Protein AF-A0AAV2PIK3-F1 (afdb_monomer)

Mean predicted aligned error: 13.55 Å

InterPro domains:
  IPR001304 C-type lectin-like [PF00059] (224-328)
  IPR001304 C-type lectin-like [PS50041] (212-328)
  IPR001304 C-type lectin-like [SM00034] (201-328)
  IPR001506 Peptidase M12A [PF01400] (12-200)
  IPR001506 Peptidase M12A [PR00480] (38-56)
  IPR001506 Peptidase M12A [PR00480] (94-112)
  IPR001506 Peptidase M12A [PR00480] (113-130)
  IPR001506 Peptidase M12A [PR00480] (150-165)
  IPR001506 Peptidase M12A [PR00480] (187-200)
  IPR001506 Peptidase M12A [PS51864] (7-202)
  IPR006026 Peptidase, metallopeptidase [SM00235] (13-155)
  IPR016186 C-type lectin-like/link domain superfamily [G3DSA:3.10.100.10] (202-330)
  IPR016187 C-type lectin fold [SSF56436] (203-329)
  IPR024079 Metallopeptidase, catalytic domain superfamily [G3DSA:3.40.390.10] (2-201)
  IPR034035 Astacin-like metallopeptidase domain [cd04280] (19-199)

Solvent-accessible surface area (backbone atoms only — not comparable to full-atom values): 17961 Å² total; per-residue (Å²): 136,89,83,92,84,81,73,21,46,42,61,58,69,76,27,47,43,70,89,34,48,43,33,32,48,71,50,83,85,60,47,73,70,53,48,51,42,53,51,52,33,51,45,55,38,48,77,57,37,60,42,40,80,37,81,58,85,80,66,69,49,30,39,39,37,37,72,47,94,50,66,47,44,45,68,20,36,59,86,86,66,27,78,37,56,32,30,34,21,93,43,80,65,36,64,28,55,18,47,39,39,35,34,52,40,18,40,62,36,45,60,49,51,63,22,24,66,66,32,75,82,48,37,46,75,37,67,90,26,39,35,79,94,50,50,76,79,68,38,64,39,95,55,23,38,65,64,88,53,80,88,55,58,56,19,39,44,17,65,38,29,50,60,65,35,70,74,83,43,60,18,35,46,57,70,54,84,94,55,74,47,34,49,58,84,33,78,28,76,64,47,42,52,46,52,30,66,71,65,60,29,70,58,47,68,46,83,85,37,46,74,57,88,91,43,29,37,31,81,42,76,74,56,29,28,50,70,55,42,37,50,56,21,45,75,74,67,27,32,34,26,68,78,89,55,60,66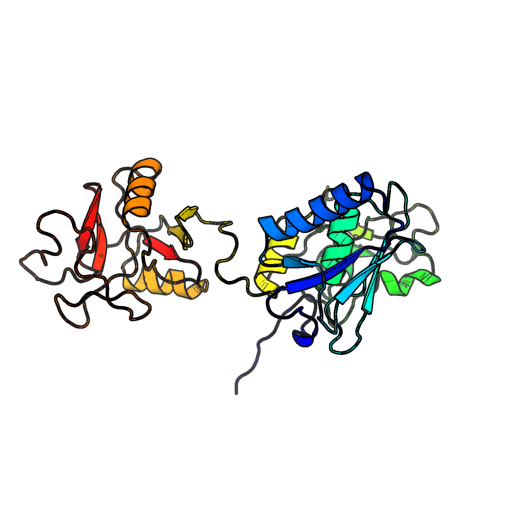,62,51,50,52,52,44,38,75,75,56,49,52,64,42,29,38,40,20,35,34,18,76,91,43,85,92,52,44,24,26,75,89,68,50,71,57,63,91,81,56,79,47,35,95,76,42,72,62,44,65,78,94,76,58,59,31,34,25,30,26,40,37,53,90,69,41,34,35,51,34,51,40,81,52,65,34,17,32,32,26,22,59,86

Secondary structure (DSSP, 8-state):
--------SSS-GGGSPGGGEEEEEE-TTS-HHHHHHHHHHHHHHHHHSS-EEEE-SS-SSEEEEE--SSEEE--S--TT--EEEEEE-SSTTTTSHHHHHHHHHHHTT---GGGSTTGGGTEEE-GGGB-GGGGGGGSPPTT----SSPP-TT-TTSPPTTTTBSSSS-SEEESSTT------SS--HHHHHHHHHHTT-TT---TTSEEETTEEEEEEEEEE-HHHHHHHHHHTTEEE---S-HHHHHHHHHHHHTT--EEEEEE-TTSTT--EETTSPBPPTT--BPTT-S---TTT----EEEEETTTEEEEE-TTS-EEEEEEE-

Structure (mmCIF, N/CA/C/O backbone):
data_AF-A0AAV2PIK3-F1
#
_entry.id   AF-A0AAV2PIK3-F1
#
loop_
_atom_site.group_PDB
_atom_site.id
_atom_site.type_symbol
_atom_site.label_atom_id
_atom_site.label_alt_id
_atom_site.label_comp_id
_atom_site.label_asym_id
_atom_site.label_entity_id
_atom_site.label_seq_id
_atom_site.pdbx_PDB_ins_code
_atom_site.Cartn_x
_atom_site.Cartn_y
_atom_site.Cartn_z
_atom_site.occupancy
_atom_site.B_iso_or_equiv
_atom_site.auth_seq_id
_atom_site.auth_comp_id
_atom_site.auth_asym_id
_atom_site.auth_atom_id
_atom_site.pdbx_PDB_model_num
ATOM 1 N N . GLN A 1 1 ? 4.025 27.408 17.067 1.00 29.23 1 GLN A N 1
ATOM 2 C CA . GLN A 1 1 ? 4.369 27.541 15.632 1.00 29.23 1 GLN A CA 1
ATOM 3 C C . GLN A 1 1 ? 5.265 26.361 15.278 1.00 29.23 1 GLN A C 1
ATOM 5 O O . GLN A 1 1 ? 6.471 26.509 15.172 1.00 29.23 1 GLN A O 1
ATOM 10 N N . ASP A 1 2 ? 4.781 25.126 15.360 1.00 30.88 2 ASP A N 1
ATOM 11 C CA . ASP A 1 2 ? 3.696 24.504 14.575 1.00 30.88 2 ASP A CA 1
ATOM 12 C C . ASP A 1 2 ? 3.993 24.483 13.079 1.00 30.88 2 ASP A C 1
ATOM 14 O O . ASP A 1 2 ? 3.562 25.368 12.335 1.00 30.88 2 ASP A O 1
ATOM 18 N N . ARG A 1 3 ? 4.755 23.460 12.675 1.00 24.97 3 ARG A N 1
ATOM 19 C CA . ARG A 1 3 ? 4.395 22.457 11.655 1.00 24.97 3 ARG A CA 1
ATOM 20 C C . ARG A 1 3 ? 5.642 21.640 11.296 1.00 24.97 3 ARG A C 1
ATOM 22 O O . ARG A 1 3 ? 6.382 21.998 10.388 1.00 24.97 3 ARG A O 1
ATOM 29 N N . ILE A 1 4 ? 5.875 20.550 12.028 1.00 32.25 4 ILE A N 1
ATOM 30 C CA . ILE A 1 4 ? 6.759 19.460 11.594 1.00 32.25 4 ILE A CA 1
ATOM 31 C C . ILE A 1 4 ? 5.845 18.257 11.373 1.00 32.25 4 ILE A C 1
ATOM 33 O O . ILE A 1 4 ? 5.528 17.558 12.326 1.00 32.25 4 ILE A O 1
ATOM 37 N N . ALA A 1 5 ? 5.348 18.081 10.152 1.00 31.52 5 ALA A N 1
ATOM 38 C CA . ALA A 1 5 ? 4.702 16.849 9.710 1.00 31.52 5 ALA A CA 1
ATOM 39 C C . ALA A 1 5 ? 4.514 16.901 8.192 1.00 31.52 5 ALA A C 1
ATOM 41 O O . ALA A 1 5 ? 3.804 17.785 7.719 1.00 31.52 5 ALA A O 1
ATOM 42 N N . THR A 1 6 ? 5.165 15.974 7.485 1.00 26.78 6 THR A N 1
ATOM 43 C CA . THR A 1 6 ? 4.629 15.132 6.394 1.00 26.78 6 THR A CA 1
ATOM 44 C C . THR A 1 6 ? 5.798 14.314 5.847 1.00 26.78 6 THR A C 1
ATOM 46 O O . THR A 1 6 ? 6.766 14.900 5.379 1.00 26.78 6 THR A O 1
ATOM 49 N N . TRP A 1 7 ? 5.722 12.987 5.973 1.00 38.34 7 TRP A N 1
ATOM 50 C CA . TRP A 1 7 ? 6.798 12.035 5.675 1.00 38.34 7 TRP A CA 1
ATOM 51 C C . TRP A 1 7 ? 6.309 11.000 4.653 1.00 38.34 7 TRP A C 1
ATOM 53 O O . TRP A 1 7 ? 5.314 10.325 4.930 1.00 38.34 7 TRP A O 1
ATOM 63 N N . ALA A 1 8 ? 6.983 10.839 3.504 1.00 33.53 8 ALA A N 1
ATOM 64 C CA . ALA A 1 8 ? 6.752 9.704 2.603 1.00 33.53 8 ALA A CA 1
ATOM 65 C C . ALA A 1 8 ? 7.940 9.293 1.681 1.00 33.53 8 ALA A C 1
ATOM 67 O O . ALA A 1 8 ? 8.889 10.046 1.490 1.00 33.53 8 ALA A O 1
ATOM 68 N N . LEU A 1 9 ? 7.844 8.111 1.029 1.00 51.03 9 LEU A N 1
ATOM 69 C CA . LEU A 1 9 ? 8.705 7.664 -0.095 1.00 51.03 9 LEU A CA 1
ATOM 70 C C . LEU A 1 9 ? 8.609 8.615 -1.310 1.00 51.03 9 LEU A C 1
ATOM 72 O O . LEU A 1 9 ? 9.454 8.560 -2.193 1.00 51.03 9 LEU A O 1
ATOM 76 N N . THR A 1 10 ? 7.617 9.514 -1.314 1.00 52.53 10 THR A N 1
ATOM 77 C CA . THR A 1 10 ? 7.727 10.911 -1.764 1.00 52.53 10 THR A CA 1
ATOM 78 C C . THR A 1 10 ? 6.859 11.783 -0.865 1.00 52.53 10 THR A C 1
ATOM 80 O O . THR A 1 10 ? 5.661 11.511 -0.740 1.00 52.53 10 THR A O 1
ATOM 83 N N . ASP A 1 11 ? 7.410 12.851 -0.286 1.00 57.69 11 ASP A N 1
ATOM 84 C CA . ASP A 1 11 ? 6.639 13.847 0.490 1.00 57.69 11 ASP A CA 1
ATOM 85 C C . ASP A 1 11 ? 5.535 14.534 -0.350 1.00 57.69 11 ASP A C 1
ATOM 87 O O . ASP A 1 11 ? 4.628 15.183 0.173 1.00 57.69 11 ASP A O 1
ATOM 91 N N . ASP A 1 12 ? 5.573 14.347 -1.671 1.00 67.25 12 ASP A N 1
ATOM 92 C CA . ASP A 1 12 ? 4.626 14.893 -2.630 1.00 67.25 12 ASP A CA 1
ATOM 93 C C . ASP A 1 12 ? 3.320 14.077 -2.696 1.00 67.25 12 ASP A C 1
ATOM 95 O O . ASP A 1 12 ? 3.128 13.179 -3.515 1.00 67.25 12 ASP A O 1
ATOM 99 N N . THR A 1 13 ? 2.377 14.403 -1.812 1.00 71.69 13 THR A N 1
ATOM 100 C CA . THR A 1 13 ? 1.000 13.868 -1.821 1.00 71.69 13 THR A CA 1
ATOM 101 C C . THR A 1 13 ? 0.222 14.180 -3.097 1.00 71.69 13 THR A C 1
ATOM 103 O O . THR A 1 13 ? -0.744 13.471 -3.375 1.00 71.69 13 THR A O 1
ATOM 106 N N . SER A 1 14 ? 0.664 15.142 -3.919 1.00 77.69 14 SER A N 1
ATOM 107 C CA . SER A 1 14 ? 0.027 15.425 -5.210 1.00 77.69 14 SER A CA 1
ATOM 108 C C . SER A 1 14 ? 0.245 14.324 -6.250 1.00 77.69 14 SER A C 1
ATOM 110 O O . SER A 1 14 ? -0.448 14.303 -7.264 1.00 77.69 14 SER A O 1
ATOM 112 N N . ARG A 1 15 ? 1.169 13.388 -5.983 1.00 85.19 15 ARG A N 1
ATOM 113 C CA . ARG A 1 15 ? 1.443 12.229 -6.842 1.00 85.19 15 ARG A CA 1
ATOM 114 C C . ARG A 1 15 ? 0.655 10.977 -6.492 1.00 85.19 15 ARG A C 1
ATOM 116 O O . ARG A 1 15 ? 0.879 9.936 -7.108 1.00 85.19 15 ARG A O 1
ATOM 123 N N . LEU A 1 16 ? -0.237 11.034 -5.510 1.00 88.56 16 LEU A N 1
ATOM 124 C CA . LEU A 1 16 ? -1.135 9.916 -5.251 1.00 88.56 16 LEU A CA 1
ATOM 125 C C . LEU A 1 16 ? -2.327 9.946 -6.195 1.00 88.56 16 LEU A C 1
ATOM 127 O O . LEU A 1 16 ? -2.883 11.005 -6.479 1.00 88.56 16 LEU A O 1
ATOM 131 N N . TRP A 1 17 ? -2.766 8.763 -6.613 1.00 91.06 17 TRP A N 1
ATOM 132 C CA . TRP A 1 17 ? -4.030 8.640 -7.324 1.00 91.06 17 TRP A CA 1
ATOM 133 C C . TRP A 1 17 ? -5.199 8.964 -6.382 1.00 91.06 17 TRP A C 1
ATOM 135 O O . TRP A 1 17 ? -5.249 8.424 -5.271 1.00 91.06 17 TRP A O 1
ATOM 145 N N . PRO A 1 18 ? -6.160 9.812 -6.795 1.00 84.12 18 PRO A N 1
ATOM 146 C CA . PRO A 1 18 ? -7.297 10.173 -5.960 1.00 84.12 18 PRO A CA 1
ATOM 147 C C . PRO A 1 18 ? -8.048 8.938 -5.451 1.00 84.12 18 PRO A C 1
ATOM 149 O O . PRO A 1 18 ? -8.461 8.083 -6.236 1.00 84.12 18 PRO A O 1
ATOM 152 N N . ASN A 1 19 ? -8.227 8.858 -4.130 1.00 77.75 19 ASN A N 1
ATOM 153 C CA . ASN A 1 19 ? -8.902 7.756 -3.432 1.00 77.75 19 ASN A CA 1
ATOM 154 C C . ASN A 1 19 ? -8.303 6.361 -3.709 1.00 77.75 19 ASN A C 1
ATOM 156 O O . ASN A 1 19 ? -9.014 5.364 -3.622 1.00 77.75 19 ASN A O 1
ATOM 160 N N . GLY A 1 20 ? -7.032 6.274 -4.123 1.00 84.69 20 GLY A N 1
ATOM 161 C CA . GLY A 1 20 ? -6.410 4.999 -4.498 1.00 84.69 20 GLY A CA 1
ATOM 162 C C . GLY A 1 20 ? -6.976 4.368 -5.776 1.00 84.69 20 GLY A C 1
ATOM 163 O O . GLY A 1 20 ? -6.667 3.216 -6.075 1.00 84.69 20 GLY A O 1
ATOM 164 N N . ILE A 1 21 ? -7.790 5.094 -6.550 1.00 86.69 21 ILE A N 1
ATOM 165 C CA . ILE A 1 21 ? -8.387 4.586 -7.788 1.00 86.69 21 ILE A CA 1
ATOM 166 C C . ILE A 1 21 ? -7.455 4.878 -8.959 1.00 86.69 21 ILE A C 1
ATOM 168 O O . ILE A 1 21 ? -7.211 6.036 -9.295 1.00 86.69 21 ILE A O 1
ATOM 172 N N . ILE A 1 22 ? -6.985 3.823 -9.621 1.00 97.19 22 ILE A N 1
ATOM 173 C CA . ILE A 1 22 ? -6.037 3.896 -10.731 1.00 97.19 22 ILE A CA 1
ATOM 174 C C . ILE A 1 22 ? -6.720 3.403 -12.015 1.00 97.19 22 ILE A C 1
ATOM 176 O O . ILE A 1 22 ? -6.819 2.194 -12.249 1.00 97.19 22 ILE A O 1
ATOM 180 N N . PRO A 1 23 ? -7.219 4.310 -12.875 1.00 96.19 23 PRO A N 1
ATOM 181 C CA . PRO A 1 23 ? -7.808 3.928 -14.148 1.00 96.19 23 PRO A CA 1
ATOM 182 C C . PRO A 1 23 ? -6.736 3.368 -15.082 1.00 96.19 23 PRO A C 1
ATOM 184 O O . PRO A 1 23 ? -5.661 3.956 -15.207 1.00 96.19 23 PRO A O 1
ATOM 187 N N . TYR A 1 24 ? -7.030 2.278 -15.787 1.00 98.56 24 TYR A N 1
ATOM 188 C CA . TYR A 1 24 ? -6.091 1.684 -16.731 1.00 98.56 24 TYR A CA 1
ATOM 189 C C . TYR A 1 24 ? -6.735 1.227 -18.042 1.00 98.56 24 TYR A C 1
ATOM 191 O O . TYR A 1 24 ? -7.941 1.011 -18.160 1.00 98.56 24 TYR A O 1
ATOM 199 N N . THR A 1 25 ? -5.884 1.061 -19.047 1.00 98.50 25 THR A N 1
ATOM 200 C CA . THR A 1 25 ? -6.176 0.383 -20.314 1.00 98.50 25 THR A CA 1
ATOM 201 C C . THR A 1 25 ? -5.020 -0.556 -20.641 1.00 98.50 25 THR A C 1
ATOM 203 O O . THR A 1 25 ? -3.887 -0.307 -20.230 1.00 98.50 25 THR A O 1
ATOM 206 N N . ILE A 1 26 ? -5.291 -1.627 -21.385 1.00 98.25 26 ILE A N 1
ATOM 207 C CA . ILE A 1 26 ? -4.276 -2.600 -21.807 1.00 98.25 26 ILE A CA 1
ATOM 208 C C . ILE A 1 26 ? -4.289 -2.666 -23.327 1.00 98.25 26 ILE A C 1
ATOM 210 O O . ILE A 1 26 ? -5.345 -2.926 -23.911 1.00 98.25 26 ILE A O 1
ATOM 214 N N . ASP A 1 27 ? -3.131 -2.465 -23.953 1.00 97.38 27 ASP A N 1
ATOM 215 C CA . ASP A 1 27 ? -2.975 -2.600 -25.399 1.00 97.38 27 ASP A CA 1
ATOM 216 C C . ASP A 1 27 ? -3.455 -3.981 -25.874 1.00 97.38 27 ASP A C 1
ATOM 218 O O . ASP A 1 27 ? -3.262 -5.000 -25.208 1.00 97.38 27 ASP A O 1
ATOM 222 N N . SER A 1 28 ? -4.107 -4.022 -27.034 1.00 97.06 28 SER A N 1
ATOM 223 C CA . SER A 1 28 ? -4.590 -5.247 -27.680 1.00 97.06 28 SER A CA 1
ATOM 224 C C . SER A 1 28 ? -3.515 -6.318 -27.899 1.00 97.06 28 SER A C 1
ATOM 226 O O . SER A 1 28 ? -3.862 -7.493 -27.997 1.00 97.06 28 SER A O 1
ATOM 228 N N . VAL A 1 29 ? -2.234 -5.934 -27.932 1.00 96.56 29 VAL A N 1
ATOM 229 C CA . VAL A 1 29 ? -1.109 -6.834 -28.199 1.00 96.56 29 VAL A CA 1
ATOM 230 C C . VAL A 1 29 ? -0.974 -7.956 -27.162 1.00 96.56 29 VAL A C 1
ATOM 232 O O . VAL A 1 29 ? -0.568 -9.059 -27.525 1.00 96.56 29 VAL A O 1
ATOM 235 N N . PHE A 1 30 ? -1.351 -7.711 -25.900 1.00 97.44 30 PHE A N 1
ATOM 236 C CA . PHE A 1 30 ? -1.261 -8.708 -24.831 1.00 97.44 30 PHE A CA 1
ATOM 237 C C . PHE A 1 30 ? -2.269 -9.842 -25.026 1.00 97.44 30 PHE A C 1
ATOM 239 O O . PHE A 1 30 ? -3.478 -9.612 -25.161 1.00 97.44 30 PHE A O 1
ATOM 246 N N . THR A 1 31 ? -1.760 -11.072 -24.994 1.00 97.69 31 THR A N 1
ATOM 247 C CA . THR A 1 31 ? -2.535 -12.311 -25.088 1.00 97.69 31 THR A CA 1
ATOM 248 C C . THR A 1 31 ? -3.417 -12.517 -23.856 1.00 97.69 31 THR A C 1
ATOM 250 O O . THR A 1 31 ? -3.183 -11.939 -22.798 1.00 97.69 31 THR A O 1
ATOM 253 N N . GLU A 1 32 ? -4.414 -13.396 -23.961 1.00 97.31 32 GLU A N 1
ATOM 254 C CA . GLU A 1 32 ? -5.293 -13.739 -22.834 1.00 97.31 32 GLU A CA 1
ATOM 255 C C . GLU A 1 32 ? -4.507 -14.239 -21.611 1.00 97.31 32 GLU A C 1
ATOM 257 O O . GLU A 1 32 ? -4.764 -13.828 -20.483 1.00 97.31 32 GLU A O 1
ATOM 262 N N . ARG A 1 33 ? -3.480 -15.068 -21.836 1.00 96.44 33 ARG A N 1
ATOM 263 C CA . ARG A 1 33 ? -2.619 -15.569 -20.760 1.00 96.44 33 ARG A CA 1
ATOM 264 C C . ARG A 1 33 ? -1.855 -14.438 -20.073 1.00 96.44 33 ARG A C 1
ATOM 266 O O . ARG A 1 33 ? -1.794 -14.407 -18.852 1.00 96.44 33 ARG A O 1
ATOM 273 N N . GLU A 1 34 ? -1.284 -13.512 -20.838 1.00 97.88 34 GLU A N 1
ATOM 274 C CA . GLU A 1 34 ? -0.568 -12.352 -20.291 1.00 97.88 34 GLU A CA 1
ATOM 275 C C . GLU A 1 34 ? -1.514 -11.430 -19.507 1.00 97.88 34 GLU A C 1
ATOM 277 O O . GLU A 1 34 ? -1.179 -10.992 -18.408 1.00 97.88 34 GLU A O 1
ATOM 282 N N . ARG A 1 35 ? -2.735 -11.208 -20.013 1.00 97.88 35 ARG A N 1
ATOM 283 C CA . ARG A 1 35 ? -3.784 -10.450 -19.310 1.00 97.88 35 ARG A CA 1
ATOM 284 C C . ARG A 1 35 ? -4.173 -11.086 -17.983 1.00 97.88 35 ARG A C 1
ATOM 286 O O . ARG A 1 35 ? -4.398 -10.353 -17.029 1.00 97.88 35 ARG A O 1
ATOM 293 N N . GLN A 1 36 ? -4.200 -12.415 -17.891 1.00 97.19 36 GLN A N 1
ATOM 294 C CA . GLN A 1 36 ? -4.438 -13.110 -16.622 1.00 97.19 36 GLN A CA 1
ATOM 295 C C . GLN A 1 36 ? -3.313 -12.871 -15.608 1.00 97.19 36 GLN A C 1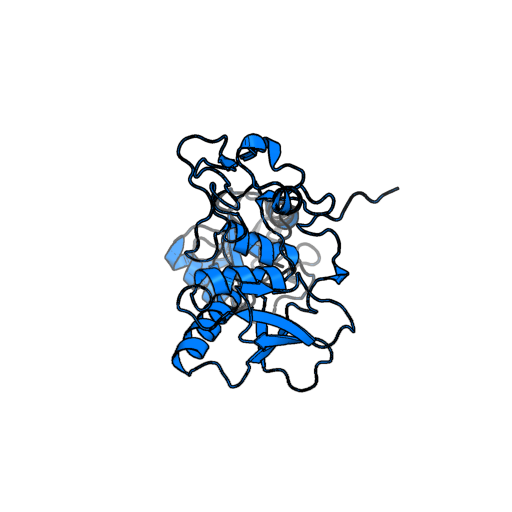
ATOM 297 O O . GLN A 1 36 ? -3.592 -12.734 -14.419 1.00 97.19 36 GLN A O 1
ATOM 302 N N . VAL A 1 37 ? -2.051 -12.771 -16.048 1.00 97.56 37 VAL A N 1
ATOM 303 C CA . VAL A 1 37 ? -0.938 -12.421 -15.145 1.00 97.56 37 VAL A CA 1
ATOM 304 C C . VAL A 1 37 ? -1.057 -10.968 -14.677 1.00 97.56 37 VAL A C 1
ATOM 306 O O . VAL A 1 37 ? -0.917 -10.712 -13.482 1.00 97.56 37 VAL A O 1
ATOM 309 N N . ILE A 1 38 ? -1.376 -10.037 -15.586 1.00 98.31 38 ILE A N 1
ATOM 310 C CA . ILE A 1 38 ? -1.632 -8.624 -15.252 1.00 98.31 38 ILE A CA 1
ATOM 311 C C . ILE A 1 38 ? -2.778 -8.519 -14.237 1.00 98.31 38 ILE A C 1
ATOM 313 O O . ILE A 1 38 ? -2.621 -7.878 -13.201 1.00 98.31 38 ILE A O 1
ATOM 317 N N . ALA A 1 39 ? -3.901 -9.190 -14.502 1.00 96.12 39 ALA A N 1
ATOM 318 C CA . ALA A 1 39 ? -5.066 -9.196 -13.623 1.00 96.12 39 ALA A CA 1
ATOM 319 C C . ALA A 1 39 ? -4.736 -9.775 -12.242 1.00 96.12 39 ALA A C 1
ATOM 321 O O . ALA A 1 39 ? -5.101 -9.183 -11.236 1.00 96.12 39 ALA A O 1
ATOM 322 N N . ARG A 1 40 ? -3.980 -10.879 -12.177 1.00 96.69 40 ARG A N 1
ATOM 323 C CA . ARG A 1 40 ? -3.538 -11.466 -10.905 1.00 96.69 40 ARG A CA 1
ATOM 324 C C . ARG A 1 40 ? -2.664 -10.504 -10.093 1.00 96.69 40 ARG A C 1
ATOM 326 O O . ARG A 1 40 ? -2.787 -10.467 -8.877 1.00 96.69 40 ARG A O 1
ATOM 333 N N . ALA A 1 41 ? -1.775 -9.752 -10.739 1.00 97.94 41 ALA A N 1
ATOM 334 C CA . ALA A 1 41 ? -0.962 -8.758 -10.042 1.00 97.94 41 ALA A CA 1
ATOM 335 C C . ALA A 1 41 ? -1.806 -7.579 -9.530 1.00 97.94 41 ALA A C 1
ATOM 337 O O . ALA A 1 41 ? -1.577 -7.113 -8.421 1.00 97.94 41 ALA A O 1
ATOM 338 N N . MET A 1 42 ? -2.803 -7.125 -10.297 1.00 97.50 42 MET A N 1
ATOM 339 C CA . MET A 1 42 ? -3.760 -6.112 -9.831 1.00 97.50 42 MET A CA 1
ATOM 340 C C . MET A 1 42 ? -4.604 -6.617 -8.653 1.00 97.50 42 MET A C 1
ATOM 342 O O . MET A 1 42 ? -4.843 -5.860 -7.718 1.00 97.50 42 MET A O 1
ATOM 346 N N . GLU A 1 43 ? -5.000 -7.891 -8.662 1.00 90.75 43 GLU A N 1
ATOM 347 C CA . GLU A 1 43 ? -5.781 -8.487 -7.574 1.00 90.75 43 GLU A CA 1
ATOM 348 C C . GLU A 1 43 ? -5.000 -8.545 -6.256 1.00 90.75 43 GLU A C 1
ATOM 350 O O . GLU A 1 43 ? -5.554 -8.240 -5.209 1.00 90.75 43 GLU A O 1
ATOM 355 N N . GLU A 1 44 ? -3.686 -8.785 -6.295 1.00 95.44 44 GLU A N 1
ATOM 356 C CA . GLU A 1 44 ? -2.840 -8.707 -5.093 1.00 95.44 44 GLU A CA 1
ATOM 357 C C . GLU A 1 44 ? -2.904 -7.313 -4.429 1.00 95.44 44 GLU A C 1
ATOM 359 O O . GLU A 1 44 ? -2.926 -7.202 -3.202 1.00 95.44 44 GLU A O 1
ATOM 364 N N . PHE A 1 45 ? -2.976 -6.231 -5.219 1.00 95.62 45 PHE A N 1
ATOM 365 C CA . PHE A 1 45 ? -3.214 -4.888 -4.672 1.00 95.62 45 PHE A CA 1
ATOM 366 C C . PHE A 1 45 ? -4.623 -4.765 -4.088 1.00 95.62 45 PHE A C 1
ATOM 368 O O . PHE A 1 45 ? -4.783 -4.143 -3.037 1.00 95.62 45 PHE A O 1
ATOM 375 N N . HIS A 1 46 ? -5.633 -5.324 -4.758 1.00 87.50 46 HIS A N 1
ATOM 376 C CA . HIS A 1 46 ? -7.021 -5.267 -4.298 1.00 87.50 46 HIS A CA 1
ATOM 377 C C . HIS A 1 46 ? -7.210 -5.964 -2.947 1.00 87.50 46 HIS A C 1
ATOM 379 O O . HIS A 1 46 ? -7.886 -5.415 -2.074 1.00 87.50 46 HIS A O 1
ATOM 385 N N . ASP A 1 47 ? -6.573 -7.122 -2.781 1.00 87.88 47 ASP A N 1
ATOM 386 C CA . ASP A 1 47 ? -6.681 -7.979 -1.600 1.00 87.88 47 ASP A CA 1
ATOM 387 C C . ASP A 1 47 ? -5.958 -7.398 -0.384 1.00 87.88 47 ASP A C 1
ATOM 389 O O . ASP A 1 47 ? -6.412 -7.542 0.751 1.00 87.88 47 ASP A O 1
ATOM 393 N N . ARG A 1 48 ? -4.811 -6.747 -0.603 1.00 89.94 48 ARG A N 1
ATOM 394 C CA . ARG A 1 48 ? -3.904 -6.360 0.490 1.00 89.94 48 ARG A CA 1
ATOM 395 C C . ARG A 1 48 ? -3.880 -4.867 0.781 1.00 89.94 48 ARG A C 1
ATOM 397 O O . ARG A 1 48 ? -3.351 -4.453 1.814 1.00 89.94 48 ARG A O 1
ATOM 404 N N . THR A 1 49 ? -4.440 -4.054 -0.109 1.00 90.25 49 THR A N 1
ATOM 405 C CA . THR A 1 49 ? -4.425 -2.591 0.001 1.00 90.25 49 THR A CA 1
ATOM 406 C C . THR A 1 49 ? -5.773 -1.978 -0.367 1.00 90.25 49 THR A C 1
ATOM 408 O O . THR A 1 49 ? -6.690 -2.681 -0.790 1.00 90.25 49 THR A O 1
ATOM 411 N N . CYS A 1 50 ? -5.912 -0.656 -0.246 1.00 82.06 50 CYS A N 1
ATOM 412 C CA . CYS A 1 50 ? -7.065 0.077 -0.785 1.00 82.06 50 CYS A CA 1
ATOM 413 C C . CYS A 1 50 ? -6.889 0.541 -2.241 1.00 82.06 50 CYS A C 1
ATOM 415 O O . CYS A 1 50 ? -7.797 1.163 -2.791 1.00 82.06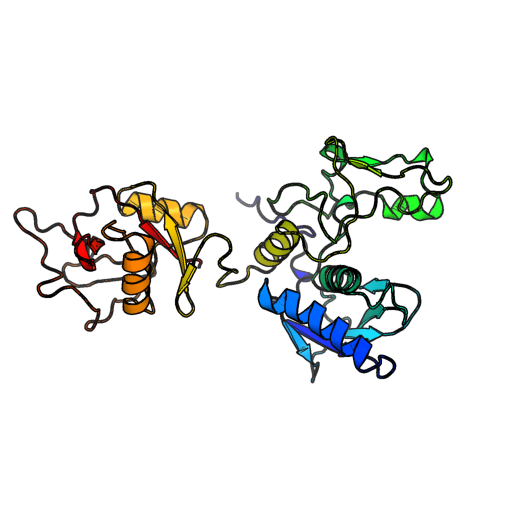 50 CYS A O 1
ATOM 417 N N . ILE A 1 51 ? -5.761 0.240 -2.896 1.00 94.56 51 ILE A N 1
ATOM 418 C CA . ILE A 1 51 ? -5.577 0.569 -4.314 1.00 94.56 51 ILE A CA 1
ATOM 419 C C . ILE A 1 51 ? -6.556 -0.240 -5.157 1.00 94.56 51 ILE A C 1
ATOM 421 O O . ILE A 1 51 ? -6.706 -1.445 -4.961 1.00 94.56 51 ILE A O 1
ATOM 425 N N . ARG A 1 52 ? -7.225 0.409 -6.111 1.00 91.62 52 ARG A N 1
ATOM 426 C CA . ARG A 1 52 ? -8.152 -0.242 -7.043 1.00 91.62 52 ARG A CA 1
ATOM 427 C C . ARG A 1 52 ? -7.793 0.112 -8.475 1.00 91.62 52 ARG A C 1
ATOM 429 O O . ARG A 1 52 ? -7.934 1.261 -8.895 1.00 91.62 52 ARG A O 1
ATOM 436 N N . PHE A 1 53 ? -7.380 -0.892 -9.239 1.00 94.75 53 PHE A N 1
ATOM 437 C CA . PHE A 1 53 ? -7.190 -0.770 -10.676 1.00 94.75 53 PHE A CA 1
ATOM 438 C C . PHE A 1 53 ? -8.533 -0.943 -11.376 1.00 94.75 53 PHE A C 1
ATOM 440 O O . PHE A 1 53 ? -9.152 -2.005 -11.322 1.00 94.75 53 PHE A O 1
ATOM 447 N N . VAL A 1 54 ? -8.993 0.103 -12.059 1.00 86.44 54 VAL A N 1
ATOM 448 C CA . VAL A 1 54 ? -10.304 0.107 -12.721 1.00 86.44 54 VAL A CA 1
ATOM 449 C C . VAL A 1 54 ? -10.158 0.293 -14.222 1.00 86.44 54 VAL A C 1
ATOM 451 O O . VAL A 1 54 ? -9.336 1.080 -14.686 1.00 86.44 54 VAL A O 1
ATOM 454 N N . GLY A 1 55 ? -10.977 -0.409 -15.004 1.00 88.94 55 GLY A N 1
ATOM 455 C CA . GLY A 1 55 ? -11.035 -0.181 -16.444 1.00 88.94 55 GLY A CA 1
ATOM 456 C C . GLY A 1 55 ? -11.410 1.273 -16.730 1.00 88.94 55 GLY A C 1
ATOM 457 O O . GLY A 1 55 ? -12.433 1.767 -16.250 1.00 88.94 55 GLY A O 1
ATOM 458 N N . ARG A 1 56 ? -10.570 1.977 -17.490 1.00 95.94 56 ARG A N 1
ATOM 459 C CA . ARG A 1 56 ? -10.804 3.383 -17.822 1.00 95.94 56 ARG A CA 1
ATOM 460 C C . ARG A 1 56 ? -12.073 3.537 -18.663 1.00 95.94 56 ARG A C 1
ATOM 462 O O . ARG A 1 56 ? -12.274 2.815 -19.637 1.00 95.94 56 ARG A O 1
ATOM 469 N N . THR A 1 57 ? -12.867 4.554 -18.343 1.00 91.31 57 THR A N 1
ATOM 470 C CA . THR A 1 57 ? -14.030 4.986 -19.128 1.00 91.31 57 THR A CA 1
ATOM 471 C C . THR A 1 57 ? -13.809 6.384 -19.702 1.00 91.31 57 THR A C 1
ATOM 473 O O . THR A 1 57 ? -13.622 6.541 -20.906 1.00 91.31 57 THR A O 1
ATOM 476 N N . SER A 1 58 ? -13.779 7.402 -18.842 1.00 89.50 58 SER A N 1
ATOM 477 C CA . SER A 1 58 ? -13.680 8.818 -19.221 1.00 89.50 58 SER A CA 1
ATOM 478 C C . SER A 1 58 ? -12.631 9.592 -18.426 1.00 89.50 58 SER A C 1
ATOM 480 O O . SER A 1 58 ? -12.525 10.806 -18.586 1.00 89.50 58 SER A O 1
ATOM 482 N N . GLN A 1 59 ? -11.878 8.925 -17.547 1.00 96.00 59 GLN A N 1
ATOM 483 C CA . GLN A 1 59 ? -10.876 9.582 -16.712 1.00 96.00 59 GLN A CA 1
ATOM 484 C C . GLN A 1 59 ? -9.790 10.217 -17.590 1.00 96.00 59 GLN A C 1
ATOM 486 O O . GLN A 1 59 ? -9.320 9.604 -18.560 1.00 96.00 59 GLN A O 1
ATOM 491 N N . THR A 1 60 ? -9.422 11.458 -17.260 1.00 94.94 60 THR A N 1
ATOM 492 C CA . THR A 1 60 ? -8.385 12.221 -17.967 1.00 94.94 60 THR A CA 1
ATOM 493 C C . THR A 1 60 ? -7.045 11.520 -17.839 1.00 94.94 60 THR A C 1
ATOM 495 O O . THR A 1 60 ? -6.473 11.128 -18.853 1.00 94.94 60 THR A O 1
ATOM 498 N N . ASP A 1 61 ? -6.604 11.310 -16.599 1.00 96.12 61 ASP A N 1
ATOM 499 C CA . ASP A 1 61 ? -5.352 10.643 -16.276 1.00 96.12 61 ASP A CA 1
ATOM 500 C C . ASP A 1 61 ? -5.591 9.154 -16.030 1.00 96.12 61 ASP A C 1
ATOM 502 O O . ASP A 1 61 ? -6.568 8.767 -15.385 1.00 96.12 61 ASP A O 1
ATOM 506 N N . TYR A 1 62 ? -4.726 8.314 -16.590 1.00 98.25 62 TYR A N 1
ATOM 507 C CA . TYR A 1 62 ? -4.853 6.858 -16.530 1.00 98.25 62 TYR A CA 1
ATOM 508 C C . TYR A 1 62 ? -3.541 6.183 -16.928 1.00 98.25 62 TYR A C 1
ATOM 510 O O . TYR A 1 62 ? -2.723 6.778 -17.632 1.00 98.25 62 TYR A O 1
ATOM 518 N N . ILE A 1 63 ? -3.378 4.919 -16.554 1.00 98.50 63 ILE A N 1
ATOM 519 C CA . ILE A 1 63 ? -2.286 4.062 -17.016 1.00 98.50 63 ILE A CA 1
ATOM 520 C C . ILE A 1 63 ? -2.654 3.406 -18.351 1.00 98.50 63 ILE A C 1
ATOM 522 O O . ILE A 1 63 ? -3.726 2.826 -18.516 1.00 98.50 63 ILE A O 1
ATOM 526 N N . HIS A 1 64 ? -1.740 3.434 -19.311 1.00 98.31 64 HIS A N 1
ATOM 527 C CA . HIS A 1 64 ? -1.806 2.626 -20.519 1.00 98.31 64 HIS A CA 1
ATOM 528 C C . HIS A 1 64 ? -0.680 1.594 -20.500 1.00 98.31 64 HIS A C 1
ATOM 530 O O . HIS A 1 64 ? 0.502 1.945 -20.560 1.00 98.31 64 HIS A O 1
ATOM 536 N N . ILE A 1 65 ? -1.073 0.327 -20.373 1.00 98.50 65 ILE A N 1
ATOM 537 C CA . ILE A 1 65 ? -0.167 -0.817 -20.343 1.00 98.50 65 ILE A CA 1
ATOM 538 C C . ILE A 1 65 ? 0.150 -1.215 -21.785 1.00 98.50 65 ILE A C 1
ATOM 540 O O . ILE A 1 65 ? -0.752 -1.609 -22.528 1.00 98.50 65 ILE A O 1
ATOM 544 N N . ILE A 1 66 ? 1.423 -1.113 -22.172 1.00 97.56 66 ILE A N 1
ATOM 545 C CA . ILE A 1 66 ? 1.905 -1.334 -23.545 1.00 97.56 66 ILE A CA 1
ATOM 546 C C . ILE A 1 66 ? 3.059 -2.330 -23.594 1.00 97.56 66 ILE A C 1
ATOM 548 O O . ILE A 1 66 ? 3.784 -2.497 -22.617 1.00 97.56 66 ILE A O 1
ATOM 552 N N . SER A 1 67 ? 3.299 -2.910 -24.769 1.00 96.75 67 SER A N 1
ATOM 553 C CA . SER A 1 67 ? 4.537 -3.637 -25.058 1.00 96.75 67 SER A CA 1
ATOM 554 C C . SER A 1 67 ? 5.557 -2.703 -25.706 1.00 96.75 67 SER A C 1
ATOM 556 O O . SER A 1 67 ? 5.369 -2.240 -26.831 1.00 96.75 67 SER A O 1
ATOM 558 N N . SER A 1 68 ? 6.634 -2.382 -24.986 1.00 92.06 68 SER A N 1
ATOM 559 C CA . SER A 1 68 ? 7.751 -1.573 -25.491 1.00 92.06 68 SER A CA 1
ATOM 560 C C . SER A 1 68 ? 9.088 -2.110 -24.963 1.00 92.06 68 SER A C 1
ATOM 562 O O . SER A 1 68 ? 9.202 -3.281 -24.602 1.00 92.06 68 SER A O 1
ATOM 564 N N . THR A 1 69 ? 10.142 -1.295 -24.971 1.00 86.25 69 THR A N 1
ATOM 565 C CA . THR A 1 69 ? 11.472 -1.710 -24.518 1.00 86.25 69 THR A CA 1
ATOM 566 C C . THR A 1 69 ? 11.525 -1.814 -22.995 1.00 86.25 69 THR A C 1
ATOM 568 O O . THR A 1 69 ? 11.462 -0.801 -22.299 1.00 86.25 69 THR A O 1
ATOM 571 N N . GLY A 1 70 ? 11.733 -3.037 -22.504 1.00 89.25 70 GLY A N 1
ATOM 572 C CA . GLY A 1 70 ? 11.902 -3.333 -21.082 1.00 89.25 70 GLY A CA 1
ATOM 573 C C . GLY A 1 70 ? 10.623 -3.171 -20.258 1.00 89.25 70 GLY A C 1
ATOM 574 O O . GLY A 1 70 ? 9.534 -2.937 -20.795 1.00 89.25 70 GLY A O 1
ATOM 575 N N . CYS A 1 71 ? 10.787 -3.308 -18.944 1.00 92.94 71 CYS A N 1
ATOM 576 C CA . CYS A 1 71 ? 9.739 -3.117 -17.949 1.00 92.94 71 CYS A CA 1
ATOM 577 C C . CYS A 1 71 ? 9.992 -1.780 -17.239 1.00 92.94 71 CYS A C 1
ATOM 579 O O . CYS A 1 71 ? 11.133 -1.509 -16.855 1.00 92.94 71 CYS A O 1
ATOM 581 N N . ARG A 1 72 ? 8.986 -0.901 -17.204 1.00 93.38 72 ARG A N 1
ATOM 582 C CA . ARG A 1 72 ? 9.068 0.413 -16.543 1.00 93.38 72 ARG A CA 1
ATOM 583 C C . ARG A 1 72 ? 7.689 1.040 -16.374 1.00 93.38 72 ARG A C 1
ATOM 585 O O . ARG A 1 72 ? 6.832 0.881 -17.247 1.00 93.38 72 ARG A O 1
ATOM 592 N N . SER A 1 73 ? 7.548 1.891 -15.369 1.00 94.12 73 SER A N 1
ATOM 593 C CA . SER A 1 73 ? 6.380 2.741 -15.163 1.00 94.12 73 SER A CA 1
ATOM 594 C C . SER A 1 73 ? 6.773 4.185 -14.843 1.00 94.12 73 SER A C 1
ATOM 596 O O . SER A 1 73 ? 7.873 4.471 -14.368 1.00 94.12 73 SER A O 1
ATOM 598 N N . ASN A 1 74 ? 5.848 5.116 -15.082 1.00 92.38 74 ASN A N 1
ATOM 599 C CA . ASN A 1 74 ? 5.849 6.391 -14.369 1.00 92.38 74 ASN A CA 1
ATOM 600 C C . ASN A 1 74 ? 5.674 6.149 -12.856 1.00 92.38 74 ASN A C 1
ATOM 602 O O . ASN A 1 74 ? 5.015 5.184 -12.464 1.00 92.38 74 ASN A O 1
ATOM 606 N N . VAL A 1 75 ? 6.224 7.045 -12.026 1.00 92.38 75 VAL A N 1
ATOM 607 C CA . VAL A 1 75 ? 6.040 6.994 -10.569 1.00 92.38 75 VAL A CA 1
ATOM 608 C C . VAL A 1 75 ? 4.889 7.903 -10.140 1.00 92.38 75 VAL A C 1
ATOM 610 O O . VAL A 1 75 ? 5.025 9.131 -10.177 1.00 92.38 75 VAL A O 1
ATOM 613 N N . GLY A 1 76 ? 3.779 7.293 -9.720 1.00 92.81 76 GLY A N 1
ATOM 614 C CA . GLY A 1 76 ? 2.579 7.973 -9.225 1.00 92.81 76 GLY A CA 1
ATOM 615 C C . GLY A 1 76 ? 1.705 8.630 -10.301 1.00 92.81 76 GLY A C 1
ATOM 616 O O . GLY A 1 76 ? 1.868 8.413 -11.505 1.00 92.81 76 GLY A O 1
ATOM 617 N N . HIS A 1 77 ? 0.762 9.448 -9.834 1.00 93.44 77 HIS A N 1
ATOM 618 C CA . HIS A 1 77 ? -0.187 10.232 -10.623 1.00 93.44 77 HIS A CA 1
ATOM 619 C C . HIS A 1 77 ? 0.401 11.597 -11.010 1.00 93.44 77 HIS A C 1
ATOM 621 O O . HIS A 1 77 ? 0.751 12.417 -10.168 1.00 93.44 77 HIS A O 1
ATOM 627 N N . LEU A 1 78 ? 0.501 11.859 -12.309 1.00 92.12 78 LEU A N 1
ATOM 628 C CA . LEU A 1 78 ? 0.877 13.143 -12.895 1.00 92.12 78 LEU A CA 1
ATOM 629 C C . LEU A 1 78 ? -0.404 13.866 -13.330 1.00 92.12 78 LEU A C 1
ATOM 631 O O . LEU A 1 78 ? -0.955 13.605 -14.402 1.00 92.12 78 LEU A O 1
ATOM 635 N N . VAL A 1 79 ? -0.885 14.767 -12.474 1.00 90.69 79 VAL A N 1
ATOM 636 C CA . VAL A 1 79 ? -2.158 15.480 -12.655 1.00 90.69 79 VAL A CA 1
ATOM 637 C C . VAL A 1 79 ? -2.208 16.218 -13.998 1.00 90.69 79 VAL A C 1
ATOM 639 O O . VAL A 1 79 ? -1.368 17.070 -14.291 1.00 90.69 79 VAL A O 1
ATOM 642 N N . GLY A 1 80 ? -3.223 15.915 -14.807 1.00 93.06 80 GLY A N 1
ATOM 643 C CA . GLY A 1 80 ? -3.476 16.543 -16.105 1.00 93.06 80 GLY A CA 1
ATOM 644 C C . GLY A 1 80 ? -2.557 16.079 -17.240 1.00 93.06 80 GLY A C 1
ATOM 645 O O . GLY A 1 80 ? -2.630 16.637 -18.336 1.00 93.06 80 GLY A O 1
ATOM 646 N N . HIS A 1 81 ? -1.700 15.080 -17.012 1.00 93.69 81 HIS A N 1
ATOM 647 C CA . HIS A 1 81 ? -0.794 14.535 -18.028 1.00 93.69 81 HIS A CA 1
ATOM 648 C C . HIS A 1 81 ? -1.523 13.692 -19.088 1.00 93.69 81 HIS A C 1
ATOM 650 O O . HIS A 1 81 ? -1.042 13.515 -20.209 1.00 93.69 81 HIS A O 1
ATOM 656 N N . GLY A 1 82 ? -2.689 13.149 -18.748 1.00 96.62 82 GLY A N 1
ATOM 657 C CA . GLY A 1 82 ? -3.402 12.178 -19.554 1.00 96.62 82 GLY A CA 1
ATOM 658 C C . GLY A 1 82 ? -2.808 10.777 -19.402 1.00 96.62 82 GLY A C 1
ATOM 659 O O . GLY A 1 82 ? -2.796 10.177 -18.325 1.00 96.62 82 GLY A O 1
ATOM 660 N N . GLN A 1 83 ? -2.308 10.224 -20.501 1.00 97.56 83 GLN A N 1
ATOM 661 C CA . GLN A 1 83 ? -1.789 8.860 -20.519 1.00 97.56 83 GLN A CA 1
ATOM 662 C C . GLN A 1 83 ? -0.464 8.738 -19.746 1.00 97.56 83 GLN A C 1
ATOM 664 O O . GLN A 1 83 ? 0.520 9.394 -20.082 1.00 97.56 83 GLN A O 1
ATOM 669 N N . HIS A 1 84 ? -0.422 7.841 -18.765 1.00 96.75 84 HIS A N 1
ATOM 670 C CA . HIS A 1 84 ? 0.784 7.375 -18.078 1.00 96.75 84 HIS A CA 1
ATOM 671 C C . HIS A 1 84 ? 1.207 6.051 -18.699 1.00 96.75 84 HIS A C 1
ATOM 673 O O . HIS A 1 84 ? 0.369 5.183 -18.926 1.00 96.75 84 HIS A O 1
ATOM 679 N N . THR A 1 85 ? 2.486 5.882 -19.011 1.00 96.00 85 THR A N 1
ATOM 680 C CA . THR A 1 85 ? 2.947 4.669 -19.693 1.00 96.00 85 THR A CA 1
ATOM 681 C C . THR A 1 85 ? 3.468 3.662 -18.680 1.00 96.00 85 THR A C 1
ATOM 683 O O . THR A 1 85 ? 4.406 3.962 -17.944 1.00 96.00 85 THR A O 1
ATOM 686 N N . LEU A 1 86 ? 2.910 2.451 -18.713 1.00 97.38 86 LEU A N 1
ATOM 687 C CA . LEU A 1 86 ? 3.484 1.273 -18.070 1.00 97.38 86 LEU A CA 1
ATOM 688 C C . LEU A 1 86 ? 3.890 0.303 -19.185 1.00 97.38 86 LEU A C 1
ATOM 690 O O . LEU A 1 86 ? 3.053 -0.258 -19.888 1.00 97.38 86 LEU A O 1
ATOM 694 N N . SER A 1 87 ? 5.194 0.174 -19.412 1.00 96.81 87 SER A N 1
ATOM 695 C CA . SER A 1 87 ? 5.750 -0.711 -20.433 1.00 96.81 87 SER A CA 1
ATOM 696 C C . SER A 1 87 ? 6.025 -2.075 -19.831 1.00 96.81 87 SER A C 1
ATOM 698 O O . SER A 1 87 ? 6.747 -2.171 -18.844 1.00 96.81 87 SER A O 1
ATOM 700 N N . LEU A 1 88 ? 5.520 -3.115 -20.482 1.00 96.12 88 LEU A N 1
ATOM 701 C CA . LEU A 1 88 ? 5.853 -4.509 -20.236 1.00 96.12 88 LEU A CA 1
ATOM 702 C C . LEU A 1 88 ? 6.207 -5.124 -21.582 1.00 96.12 88 LEU A C 1
ATOM 704 O O . LEU A 1 88 ? 5.319 -5.460 -22.366 1.00 96.12 88 LEU A O 1
ATOM 708 N N . LYS A 1 89 ? 7.502 -5.246 -21.882 1.00 95.88 89 LYS A N 1
ATOM 709 C CA . LYS A 1 89 ? 7.932 -6.007 -23.059 1.00 95.88 89 LYS A CA 1
ATOM 710 C C . LYS A 1 89 ? 7.267 -7.386 -23.030 1.00 95.88 89 LYS A C 1
ATOM 712 O O . LYS A 1 89 ? 7.273 -8.033 -21.993 1.00 95.88 89 LYS A O 1
ATOM 717 N N . GLN A 1 90 ? 6.696 -7.832 -24.145 1.00 93.75 90 GLN A N 1
ATOM 718 C CA . GLN A 1 90 ? 6.085 -9.164 -24.221 1.00 93.75 90 GLN A CA 1
ATOM 719 C C . GLN A 1 90 ? 7.142 -10.268 -24.213 1.00 93.75 90 GLN A C 1
ATOM 721 O O . GLN A 1 90 ? 7.547 -10.797 -25.249 1.00 93.75 90 GLN A O 1
ATOM 726 N N . ASP A 1 91 ? 7.621 -10.569 -23.017 1.00 91.69 91 ASP A N 1
ATOM 727 C CA . ASP A 1 91 ? 8.437 -11.716 -22.688 1.00 91.69 91 ASP A CA 1
ATOM 728 C C . ASP A 1 91 ? 8.101 -12.212 -21.276 1.00 91.69 91 ASP A C 1
ATOM 730 O O . ASP A 1 91 ? 7.489 -11.511 -20.465 1.00 91.69 91 ASP A O 1
ATOM 734 N N . ASP A 1 92 ? 8.520 -13.444 -20.989 1.00 88.06 92 ASP A N 1
ATOM 735 C CA . ASP A 1 92 ? 8.245 -14.120 -19.717 1.00 88.06 92 ASP A CA 1
ATOM 736 C C . ASP A 1 92 ? 8.879 -13.411 -18.508 1.00 88.06 92 ASP A C 1
ATOM 738 O O . ASP A 1 92 ? 8.549 -13.727 -17.366 1.00 88.06 92 ASP A O 1
ATOM 742 N N . PHE A 1 93 ? 9.799 -12.467 -18.739 1.00 92.06 93 PHE A N 1
ATOM 743 C CA . PHE A 1 93 ? 10.422 -11.690 -17.678 1.00 92.06 93 PHE A CA 1
ATOM 744 C C . PHE A 1 93 ? 9.541 -10.505 -17.273 1.00 92.06 93 PHE A C 1
ATOM 746 O O . PHE A 1 93 ? 9.134 -10.425 -16.113 1.00 92.06 93 PHE A O 1
ATOM 753 N N . CYS A 1 94 ? 9.210 -9.604 -18.206 1.00 93.44 94 CYS A N 1
ATOM 754 C CA . CYS A 1 94 ? 8.398 -8.431 -17.874 1.00 93.44 94 CYS A CA 1
ATOM 755 C C . CYS A 1 94 ? 6.950 -8.800 -17.548 1.00 93.44 94 CYS A C 1
ATOM 757 O O . CYS A 1 94 ? 6.352 -8.182 -16.671 1.00 93.44 94 CYS A O 1
ATOM 759 N N . VAL A 1 95 ? 6.385 -9.819 -18.205 1.00 96.56 95 VAL A N 1
ATOM 760 C CA . VAL A 1 95 ? 5.024 -10.298 -17.914 1.00 96.56 95 VAL A CA 1
ATOM 761 C C . VAL A 1 95 ? 5.059 -11.420 -16.870 1.00 96.56 95 VAL A C 1
ATOM 763 O O . VAL A 1 95 ? 4.463 -12.486 -17.025 1.00 96.56 95 VAL A O 1
ATOM 766 N N . SER A 1 96 ? 5.778 -11.173 -15.777 1.00 96.50 96 SER A N 1
ATOM 767 C CA . SER A 1 96 ? 5.827 -12.044 -14.604 1.00 96.50 96 SER A CA 1
ATOM 768 C C . SER A 1 96 ? 5.193 -11.353 -13.401 1.00 96.50 96 SER A C 1
ATOM 770 O O . SER A 1 96 ? 5.167 -10.128 -13.311 1.00 96.50 96 SER A O 1
ATOM 772 N N . PHE A 1 97 ? 4.671 -12.146 -12.462 1.00 96.81 97 PHE A N 1
ATOM 773 C CA . PHE A 1 97 ? 3.915 -11.635 -11.317 1.00 96.81 97 PHE A CA 1
ATOM 774 C C . PHE A 1 97 ? 4.699 -10.594 -10.500 1.00 96.81 97 PHE A C 1
ATOM 776 O O . PHE A 1 97 ? 4.208 -9.489 -10.312 1.00 96.81 97 PHE A O 1
ATOM 783 N N . GLY A 1 98 ? 5.929 -10.893 -10.070 1.00 95.62 98 GLY A N 1
ATOM 784 C CA . GLY A 1 98 ? 6.701 -9.958 -9.245 1.00 95.62 98 GLY A CA 1
ATOM 785 C C . GLY A 1 98 ? 7.148 -8.691 -9.974 1.00 95.62 98 GLY A C 1
ATOM 786 O O . GLY A 1 98 ? 7.149 -7.621 -9.372 1.00 95.62 98 GLY A O 1
ATOM 787 N N . VAL A 1 99 ? 7.470 -8.776 -11.272 1.00 96.12 99 VAL A N 1
ATOM 788 C CA . VAL A 1 99 ? 7.782 -7.579 -12.074 1.00 96.12 99 VAL A CA 1
ATOM 789 C C . VAL A 1 99 ? 6.538 -6.714 -12.247 1.00 96.12 99 VAL A C 1
ATOM 791 O O . VAL A 1 99 ? 6.611 -5.500 -12.106 1.00 96.12 99 VAL A O 1
ATOM 794 N N . LEU A 1 100 ? 5.372 -7.318 -12.469 1.00 98.12 100 LEU A N 1
ATOM 795 C CA . LEU A 1 100 ? 4.113 -6.580 -12.504 1.00 98.12 100 LEU A CA 1
ATOM 796 C C . LEU A 1 100 ? 3.806 -5.887 -11.175 1.00 98.12 100 LEU A C 1
ATOM 798 O O . LEU A 1 100 ? 3.437 -4.718 -11.195 1.00 98.12 100 LEU A O 1
ATOM 802 N N . ILE A 1 101 ? 4.006 -6.560 -10.036 1.00 98.50 101 ILE A N 1
ATOM 803 C CA . ILE A 1 101 ? 3.878 -5.925 -8.716 1.00 98.50 101 ILE A CA 1
ATOM 804 C C . ILE A 1 101 ? 4.821 -4.717 -8.603 1.00 98.50 101 ILE A C 1
ATOM 806 O O . ILE A 1 101 ? 4.373 -3.642 -8.213 1.00 98.50 101 ILE A O 1
ATOM 810 N N . HIS A 1 102 ? 6.086 -4.854 -9.019 1.00 97.62 102 HIS A N 1
ATOM 811 C CA . HIS A 1 102 ? 7.068 -3.762 -9.033 1.00 97.62 102 HIS A CA 1
ATOM 812 C C . HIS A 1 102 ? 6.604 -2.558 -9.870 1.00 97.62 102 HIS A C 1
ATOM 814 O O . HIS A 1 102 ? 6.595 -1.423 -9.394 1.00 97.62 102 HIS A O 1
ATOM 820 N N . GLU A 1 103 ? 6.195 -2.789 -11.120 1.00 98.00 103 GLU A N 1
ATOM 821 C CA . GLU A 1 103 ? 5.796 -1.705 -12.026 1.00 98.00 103 GLU A CA 1
ATOM 822 C C . GLU A 1 103 ? 4.479 -1.042 -11.609 1.00 98.00 103 GLU A C 1
ATOM 824 O O . GLU A 1 103 ? 4.336 0.178 -11.709 1.00 98.00 103 GLU A O 1
ATOM 829 N N . LEU A 1 104 ? 3.521 -1.817 -11.095 1.00 98.44 104 LEU A N 1
ATOM 830 C CA . LEU A 1 104 ? 2.280 -1.278 -10.536 1.00 98.44 104 LEU A CA 1
ATOM 831 C C . LEU A 1 104 ? 2.546 -0.489 -9.244 1.00 98.44 104 LEU A C 1
ATOM 833 O O . LEU A 1 104 ? 1.893 0.527 -9.005 1.00 98.44 104 LEU A O 1
ATOM 837 N N . MET A 1 105 ? 3.541 -0.892 -8.448 1.00 96.75 105 MET A N 1
ATOM 838 C CA . MET A 1 105 ? 3.937 -0.178 -7.235 1.00 96.75 105 MET A CA 1
ATOM 839 C C . MET A 1 105 ? 4.612 1.160 -7.570 1.00 96.75 105 MET A C 1
ATOM 841 O O . MET A 1 105 ? 4.237 2.175 -6.973 1.00 96.75 105 MET A O 1
ATOM 845 N N . HIS A 1 106 ? 5.463 1.222 -8.607 1.00 96.06 106 HIS A N 1
ATOM 846 C CA . HIS A 1 106 ? 5.878 2.506 -9.200 1.00 96.06 106 HIS A CA 1
ATOM 847 C C . HIS A 1 106 ? 4.668 3.339 -9.604 1.00 96.06 106 HIS A C 1
ATOM 849 O O . HIS A 1 106 ? 4.537 4.485 -9.178 1.00 96.06 106 HIS A O 1
ATOM 855 N N . ALA A 1 107 ? 3.738 2.763 -10.367 1.00 96.69 107 ALA A N 1
ATOM 856 C CA . ALA A 1 107 ? 2.563 3.486 -10.840 1.00 96.69 107 ALA A CA 1
ATOM 857 C C . ALA A 1 107 ? 1.689 4.037 -9.697 1.00 96.69 107 ALA A C 1
ATOM 859 O O . ALA A 1 107 ? 1.086 5.099 -9.848 1.00 96.69 107 ALA A O 1
ATOM 860 N N . SER A 1 108 ? 1.675 3.365 -8.540 1.00 95.06 108 SER A N 1
ATOM 861 C CA . SER A 1 108 ? 1.029 3.826 -7.305 1.00 95.06 108 SER A CA 1
ATOM 862 C C . SER A 1 108 ? 1.830 4.879 -6.517 1.00 95.06 108 SER A C 1
ATOM 864 O O . SER A 1 108 ? 1.298 5.451 -5.573 1.00 95.06 108 SER A O 1
ATOM 866 N N . GLY A 1 109 ? 3.065 5.208 -6.905 1.00 92.00 109 GLY A N 1
ATOM 867 C CA . GLY A 1 109 ? 3.829 6.334 -6.345 1.00 92.00 109 GLY A CA 1
ATOM 868 C C . GLY A 1 109 ? 5.033 5.966 -5.480 1.00 92.00 109 GLY A C 1
ATOM 869 O O . GLY A 1 109 ? 5.530 6.826 -4.751 1.00 92.00 109 GLY A O 1
ATOM 870 N N . PHE A 1 110 ? 5.514 4.726 -5.549 1.00 91.94 110 PHE A N 1
ATOM 871 C CA . PHE A 1 110 ? 6.669 4.271 -4.773 1.00 91.94 110 PHE A CA 1
ATOM 872 C C . PHE A 1 110 ? 7.942 4.274 -5.611 1.00 91.94 110 PHE A C 1
ATOM 874 O O . PHE A 1 110 ? 7.944 3.807 -6.743 1.00 91.94 110 PHE A O 1
ATOM 881 N N . TRP A 1 111 ? 9.029 4.783 -5.036 1.00 91.94 111 TRP A N 1
ATOM 882 C CA . TRP A 1 111 ? 10.365 4.691 -5.621 1.00 91.94 111 TRP A CA 1
ATOM 883 C C . TRP A 1 111 ? 11.081 3.439 -5.140 1.00 91.94 111 TRP A C 1
ATOM 885 O O . TRP A 1 111 ? 10.592 2.700 -4.288 1.00 91.94 111 TRP A O 1
ATOM 895 N N . HIS A 1 112 ? 12.267 3.210 -5.691 1.00 94.50 112 HIS A N 1
ATOM 896 C CA . HIS A 1 112 ? 13.095 2.103 -5.260 1.00 94.50 112 HIS A CA 1
ATOM 897 C C . HIS A 1 112 ? 13.622 2.277 -3.832 1.00 94.50 112 HIS A C 1
ATOM 899 O O . HIS A 1 112 ? 14.083 3.348 -3.443 1.00 94.50 112 HIS A O 1
ATOM 905 N N . GLU A 1 113 ? 13.652 1.190 -3.066 1.00 94.81 113 GLU A N 1
ATOM 906 C CA . GLU A 1 113 ? 14.047 1.223 -1.651 1.00 94.81 113 GLU A CA 1
ATOM 907 C C . GLU A 1 113 ? 15.509 1.685 -1.470 1.00 94.81 113 GLU A C 1
ATOM 909 O O . GLU A 1 113 ? 15.826 2.465 -0.568 1.00 94.81 113 GLU A O 1
ATOM 914 N N . GLN A 1 114 ? 16.415 1.304 -2.386 1.00 94.88 114 GLN A N 1
ATOM 915 C CA . GLN A 1 114 ? 17.832 1.689 -2.305 1.00 94.88 114 GLN A CA 1
ATOM 916 C C . GLN A 1 114 ? 18.118 3.174 -2.564 1.00 94.88 114 GLN A C 1
ATOM 918 O O . GLN A 1 114 ? 19.271 3.599 -2.401 1.00 94.88 114 GLN A O 1
ATOM 923 N N . THR A 1 115 ? 17.128 3.946 -3.025 1.00 93.06 115 THR A N 1
ATOM 924 C CA . THR A 1 115 ? 17.283 5.387 -3.272 1.00 93.06 115 THR A CA 1
ATOM 925 C C . THR A 1 115 ? 16.911 6.220 -2.052 1.00 93.06 115 THR A C 1
ATOM 927 O O . THR A 1 115 ? 17.112 7.434 -2.083 1.00 93.06 115 THR A O 1
ATOM 930 N N . ARG A 1 116 ? 16.423 5.598 -0.966 1.00 90.88 116 ARG A N 1
ATOM 931 C CA . ARG A 1 116 ? 16.128 6.290 0.293 1.00 90.88 116 ARG A CA 1
ATOM 932 C C . ARG A 1 116 ? 17.329 7.080 0.808 1.00 90.88 116 ARG A C 1
ATOM 934 O O . ARG A 1 116 ? 18.477 6.626 0.752 1.00 90.88 116 ARG A O 1
ATOM 941 N N . ILE A 1 117 ? 17.070 8.243 1.399 1.00 90.00 117 ILE A N 1
ATOM 942 C CA . ILE A 1 117 ? 18.131 9.103 1.944 1.00 90.00 117 ILE A CA 1
ATOM 943 C C . ILE A 1 117 ? 18.956 8.442 3.066 1.00 90.00 117 ILE A C 1
ATOM 945 O O . ILE A 1 117 ? 20.139 8.762 3.230 1.00 90.00 117 ILE A O 1
ATOM 949 N N . ASP A 1 118 ? 18.350 7.510 3.810 1.00 89.81 118 ASP A N 1
ATOM 950 C CA . ASP A 1 118 ? 18.922 6.790 4.953 1.00 89.81 118 ASP A CA 1
ATOM 951 C C . ASP A 1 118 ? 19.539 5.435 4.571 1.00 89.81 118 ASP A C 1
ATOM 953 O O . ASP A 1 118 ? 20.111 4.760 5.429 1.00 89.81 118 ASP A O 1
ATOM 957 N N . ARG A 1 119 ? 19.491 5.048 3.287 1.00 94.69 119 ARG A N 1
ATOM 958 C CA . ARG A 1 119 ? 19.929 3.730 2.797 1.00 94.69 119 ARG A CA 1
ATOM 959 C C . ARG A 1 119 ? 21.366 3.372 3.182 1.00 94.69 119 ARG A C 1
ATOM 961 O O . ARG A 1 119 ? 21.672 2.203 3.390 1.00 94.69 119 ARG A O 1
ATOM 968 N N . ASP A 1 120 ? 22.252 4.362 3.320 1.00 96.50 120 ASP A N 1
ATOM 969 C CA . ASP A 1 120 ? 23.659 4.144 3.691 1.00 96.50 120 ASP A CA 1
ATOM 970 C C . ASP A 1 120 ? 23.816 3.583 5.120 1.00 96.50 120 ASP A C 1
ATOM 972 O O . ASP A 1 120 ? 24.893 3.106 5.474 1.00 96.50 120 ASP A O 1
ATOM 976 N N . ASN A 1 121 ? 22.767 3.586 5.949 1.00 96.00 121 ASN A N 1
ATOM 977 C CA . ASN A 1 121 ? 22.759 2.888 7.240 1.00 96.00 121 ASN A CA 1
ATOM 978 C C . ASN A 1 121 ? 22.566 1.368 7.091 1.00 96.00 121 ASN A C 1
ATOM 980 O O . ASN A 1 121 ? 22.925 0.613 7.993 1.00 96.00 121 ASN A O 1
ATOM 984 N N . TYR A 1 122 ? 22.044 0.916 5.950 1.00 95.88 122 TYR A N 1
ATOM 985 C CA . TYR A 1 122 ? 21.536 -0.441 5.741 1.00 95.88 122 TYR A CA 1
ATOM 986 C C . TYR A 1 122 ? 22.302 -1.197 4.656 1.00 95.88 122 TYR A C 1
ATOM 988 O O . TYR A 1 122 ? 22.570 -2.391 4.787 1.00 95.88 122 TYR A O 1
ATOM 996 N N . ILE A 1 123 ? 22.718 -0.502 3.601 1.00 97.81 123 ILE A N 1
ATOM 997 C CA . ILE A 1 123 ? 23.447 -1.077 2.471 1.00 97.81 123 ILE A CA 1
ATOM 998 C C . ILE A 1 123 ? 24.739 -0.303 2.197 1.00 97.81 123 ILE A C 1
ATOM 1000 O O . ILE A 1 123 ? 24.920 0.836 2.631 1.00 97.81 123 ILE A O 1
ATOM 1004 N N . THR A 1 124 ? 25.643 -0.941 1.463 1.00 98.06 124 THR A N 1
ATOM 1005 C CA . THR A 1 124 ? 26.846 -0.323 0.896 1.00 98.06 124 THR A CA 1
ATOM 1006 C C . THR A 1 124 ? 26.747 -0.387 -0.623 1.00 98.06 124 THR A C 1
ATOM 1008 O O . THR A 1 124 ? 26.479 -1.463 -1.158 1.00 98.06 124 THR A O 1
ATOM 1011 N N . ILE A 1 125 ? 26.975 0.740 -1.308 1.00 97.94 125 ILE A N 1
ATOM 1012 C CA . ILE A 1 125 ? 27.159 0.773 -2.766 1.00 97.94 125 ILE A CA 1
ATOM 1013 C C . ILE A 1 125 ? 28.649 0.698 -3.091 1.00 97.94 125 ILE A C 1
ATOM 1015 O O . ILE A 1 125 ? 29.433 1.509 -2.599 1.00 97.94 125 ILE A O 1
ATOM 1019 N N . HIS A 1 126 ? 29.007 -0.242 -3.958 1.00 98.00 126 HIS A N 1
ATOM 1020 C CA . HIS A 1 126 ? 30.356 -0.451 -4.485 1.00 98.00 126 HIS A CA 1
ATOM 1021 C C . HIS A 1 126 ? 30.475 0.268 -5.828 1.00 98.00 126 HIS A C 1
ATOM 1023 O O . HIS A 1 126 ? 30.325 -0.335 -6.894 1.00 98.00 126 HIS A O 1
ATOM 1029 N N . TRP A 1 127 ? 30.656 1.590 -5.779 1.00 97.69 127 TRP A N 1
ATOM 1030 C CA . TRP A 1 127 ? 30.662 2.466 -6.959 1.00 97.69 127 TRP A CA 1
ATOM 1031 C C . TRP A 1 127 ? 31.682 2.047 -8.022 1.00 97.69 127 TRP A C 1
ATOM 1033 O O . TRP A 1 127 ? 31.443 2.202 -9.217 1.00 97.69 127 TRP A O 1
ATOM 1043 N N . GLU A 1 128 ? 32.796 1.459 -7.601 1.00 97.88 128 GLU A N 1
ATOM 1044 C CA . GLU A 1 128 ? 33.830 0.903 -8.464 1.00 97.88 128 GLU A CA 1
ATOM 1045 C C . GLU A 1 128 ? 33.325 -0.225 -9.376 1.00 97.88 128 GLU A C 1
ATOM 1047 O O . GLU A 1 128 ? 33.880 -0.409 -10.460 1.00 97.88 128 GLU A O 1
ATOM 1052 N N . ASN A 1 129 ? 32.259 -0.933 -8.985 1.00 98.31 129 ASN A N 1
ATOM 1053 C CA . ASN A 1 129 ? 31.658 -2.032 -9.745 1.00 98.31 129 ASN A CA 1
ATOM 1054 C C . ASN A 1 129 ? 30.524 -1.567 -10.674 1.00 98.31 129 ASN A C 1
ATOM 1056 O O . ASN A 1 129 ? 30.089 -2.337 -11.529 1.00 98.31 129 ASN A O 1
ATOM 1060 N N . VAL A 1 130 ? 30.051 -0.323 -10.545 1.00 97.19 130 VAL A N 1
ATOM 1061 C CA . VAL A 1 130 ? 28.925 0.220 -11.325 1.00 97.19 130 VAL A CA 1
ATOM 1062 C C . VAL A 1 130 ? 29.406 0.707 -12.697 1.00 97.19 130 VAL A C 1
ATOM 1064 O O . VAL A 1 130 ? 30.473 1.317 -12.816 1.00 97.19 130 VAL A O 1
ATOM 1067 N N . GLU A 1 131 ? 28.633 0.437 -13.751 1.00 96.44 131 GLU A N 1
ATOM 1068 C CA . GLU A 1 131 ? 28.809 1.069 -15.067 1.00 96.44 131 GLU A CA 1
ATOM 1069 C C . GLU A 1 131 ? 28.553 2.587 -14.991 1.00 96.44 131 GLU A C 1
ATOM 1071 O O . GLU A 1 131 ? 27.487 3.022 -14.556 1.00 96.44 131 GLU A O 1
ATOM 1076 N N . ASP A 1 132 ? 29.483 3.403 -15.494 1.00 95.56 132 ASP A N 1
ATOM 1077 C CA . ASP A 1 132 ? 29.473 4.865 -15.315 1.00 95.56 132 ASP A CA 1
ATOM 1078 C C . ASP A 1 132 ? 28.159 5.546 -15.751 1.00 95.56 132 ASP A C 1
ATOM 1080 O O . ASP A 1 132 ? 27.657 6.441 -15.071 1.00 95.56 132 ASP A O 1
ATOM 1084 N N . LYS A 1 133 ? 27.542 5.080 -16.847 1.00 94.12 133 LYS A N 1
ATOM 1085 C CA . LYS A 1 133 ? 26.252 5.597 -17.355 1.00 94.12 133 LYS A CA 1
ATOM 1086 C C . LYS A 1 133 ? 25.058 5.346 -16.420 1.00 94.12 133 LYS A C 1
ATOM 1088 O O . LYS A 1 133 ? 24.024 5.983 -16.597 1.00 94.12 133 LYS A O 1
ATOM 1093 N N . TYR A 1 134 ? 25.178 4.430 -15.459 1.00 90.69 134 TYR A N 1
ATOM 1094 C CA . TYR A 1 134 ? 24.105 4.035 -14.540 1.00 90.69 134 TYR A CA 1
ATOM 1095 C C . TYR A 1 134 ? 24.338 4.492 -13.097 1.00 90.69 134 TYR A C 1
ATOM 1097 O O . TYR A 1 134 ? 23.484 4.247 -12.250 1.00 90.69 134 TYR A O 1
ATOM 1105 N N . ILE A 1 135 ? 25.428 5.216 -12.807 1.00 89.62 135 ILE A N 1
ATOM 1106 C CA . ILE A 1 135 ? 25.718 5.750 -11.461 1.00 89.62 135 ILE A CA 1
ATOM 1107 C C . ILE A 1 135 ? 24.525 6.536 -10.897 1.00 89.62 135 ILE A C 1
ATOM 1109 O O . ILE A 1 135 ? 24.172 6.368 -9.731 1.00 89.62 135 ILE A O 1
ATOM 1113 N N . GLY A 1 136 ? 23.856 7.336 -11.733 1.00 87.38 136 GLY A N 1
ATOM 1114 C CA . GLY A 1 136 ? 22.676 8.103 -11.325 1.00 87.38 136 GLY A CA 1
ATOM 1115 C C . GLY A 1 136 ? 21.500 7.243 -10.844 1.00 87.38 136 GLY A C 1
ATOM 1116 O O . GLY A 1 136 ? 20.744 7.695 -9.994 1.00 87.38 136 GLY A O 1
ATOM 1117 N N . LEU A 1 137 ? 21.372 5.997 -11.317 1.00 87.94 137 LEU A N 1
ATOM 1118 C CA . LEU A 1 137 ? 20.273 5.087 -10.957 1.00 87.94 137 LEU A CA 1
ATOM 1119 C C . LEU A 1 137 ? 20.464 4.404 -9.592 1.00 87.94 137 LEU A C 1
ATOM 1121 O O . LEU A 1 137 ? 19.512 3.844 -9.056 1.00 87.94 137 LEU A O 1
ATOM 1125 N N . LEU A 1 138 ? 21.682 4.429 -9.036 1.00 91.06 138 LEU A N 1
ATOM 1126 C CA . LEU A 1 138 ? 21.979 3.960 -7.673 1.00 91.06 138 LEU A CA 1
ATOM 1127 C C . LEU A 1 138 ? 22.173 5.126 -6.686 1.00 91.06 138 LEU A C 1
ATOM 1129 O O . LEU A 1 138 ? 22.510 4.910 -5.514 1.00 91.06 138 LEU A O 1
ATOM 1133 N N . GLY A 1 139 ? 21.998 6.365 -7.155 1.00 89.88 139 GLY A N 1
ATOM 1134 C CA . GLY A 1 139 ? 22.025 7.562 -6.325 1.00 89.88 139 GLY A CA 1
ATOM 1135 C C . GLY A 1 139 ? 20.872 7.591 -5.321 1.00 89.88 139 GLY A C 1
ATOM 1136 O O . GLY A 1 139 ? 19.838 6.960 -5.518 1.00 89.88 139 GLY A O 1
ATOM 1137 N N . LYS A 1 140 ? 21.060 8.335 -4.229 1.00 91.06 140 LYS A N 1
ATOM 1138 C CA . LYS A 1 140 ? 19.961 8.657 -3.313 1.00 91.06 140 LYS A CA 1
ATOM 1139 C C . LYS A 1 140 ? 19.109 9.756 -3.932 1.00 91.06 140 LYS A C 1
ATOM 1141 O O . LYS A 1 140 ? 19.664 10.689 -4.514 1.00 91.06 140 LYS A O 1
ATOM 1146 N N . ASP A 1 141 ? 17.801 9.672 -3.759 1.00 85.12 141 ASP A N 1
ATOM 1147 C CA . ASP A 1 141 ? 16.888 10.750 -4.116 1.00 85.12 141 ASP A CA 1
ATOM 1148 C C . ASP A 1 141 ? 16.573 11.558 -2.849 1.00 85.12 141 ASP A C 1
ATOM 1150 O O . ASP A 1 141 ? 16.153 10.974 -1.846 1.00 85.12 141 ASP A O 1
ATOM 1154 N N . PRO A 1 142 ? 16.795 12.885 -2.845 1.00 83.56 142 PRO A N 1
ATOM 1155 C CA . PRO A 1 142 ? 16.559 13.720 -1.671 1.00 83.56 142 PRO A CA 1
ATOM 1156 C C . PRO A 1 142 ? 15.089 13.790 -1.244 1.00 83.56 142 PRO A C 1
ATOM 1158 O O . PRO A 1 142 ? 14.839 14.292 -0.156 1.00 83.56 142 PRO A O 1
ATOM 1161 N N . ASN A 1 143 ? 14.153 13.319 -2.073 1.00 79.81 143 ASN A N 1
ATOM 1162 C CA . ASN A 1 143 ? 12.719 13.305 -1.793 1.00 79.81 14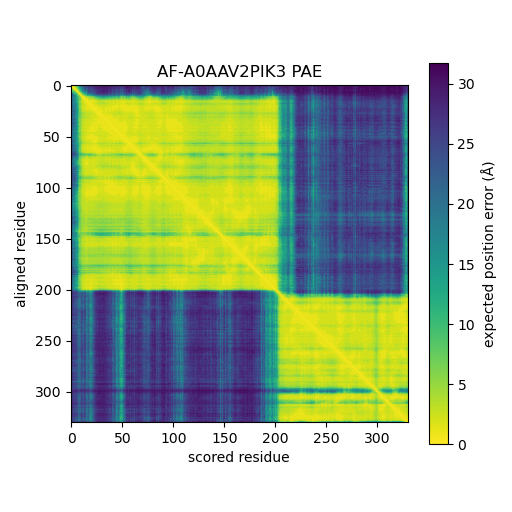3 ASN A CA 1
ATOM 1163 C C . ASN A 1 143 ? 12.201 11.912 -1.402 1.00 79.81 143 ASN A C 1
ATOM 1165 O O . ASN A 1 143 ? 10.997 11.755 -1.207 1.00 79.81 143 ASN A O 1
ATOM 1169 N N . VAL A 1 144 ? 13.066 10.892 -1.330 1.00 80.06 144 VAL A N 1
ATOM 1170 C CA . VAL A 1 144 ? 12.670 9.517 -0.995 1.00 80.06 144 VAL A CA 1
ATOM 1171 C C . VAL A 1 144 ? 13.065 9.206 0.446 1.00 80.06 144 VAL A C 1
ATOM 1173 O O . VAL A 1 144 ? 14.241 9.010 0.769 1.00 80.06 144 VAL A O 1
ATOM 1176 N N . HIS A 1 145 ? 12.063 9.130 1.322 1.00 75.75 145 HIS A N 1
ATOM 1177 C CA . HIS A 1 145 ? 12.226 8.872 2.752 1.00 75.75 145 HIS A CA 1
ATOM 1178 C C . HIS A 1 145 ? 11.470 7.612 3.186 1.00 75.75 145 HIS A C 1
ATOM 1180 O O . HIS A 1 145 ? 10.485 7.211 2.570 1.00 75.75 145 HIS A O 1
ATOM 1186 N N . GLY A 1 146 ? 11.895 7.000 4.293 1.00 66.25 146 GLY A N 1
ATOM 1187 C CA . GLY A 1 146 ? 11.079 5.986 4.960 1.00 66.25 146 GLY A CA 1
ATOM 1188 C C . GLY A 1 146 ? 9.815 6.613 5.555 1.00 66.25 146 GLY A C 1
ATOM 1189 O O . GLY A 1 146 ? 9.883 7.667 6.185 1.00 66.25 146 GLY A O 1
ATOM 1190 N N . ILE A 1 147 ? 8.664 5.958 5.402 1.00 66.31 147 ILE A N 1
ATOM 1191 C CA . ILE A 1 147 ? 7.358 6.488 5.843 1.00 66.31 147 ILE A CA 1
ATOM 1192 C C . ILE A 1 147 ? 7.033 6.170 7.317 1.00 66.31 147 ILE A C 1
ATOM 1194 O O . ILE A 1 147 ? 5.900 5.863 7.668 1.00 66.31 147 ILE A O 1
ATOM 1198 N N . GLY A 1 148 ? 8.046 6.165 8.189 1.00 68.12 148 GLY A N 1
ATOM 1199 C CA . GLY A 1 148 ? 7.934 5.619 9.553 1.00 68.12 148 GLY A CA 1
ATOM 1200 C C . GLY A 1 148 ? 8.087 4.093 9.626 1.00 68.12 148 GLY A C 1
ATOM 1201 O O . GLY A 1 148 ? 7.981 3.509 10.701 1.00 68.12 148 GLY A O 1
ATOM 1202 N N . LEU A 1 149 ? 8.388 3.450 8.495 1.00 75.81 149 LEU A N 1
ATOM 1203 C CA . LEU A 1 149 ? 8.734 2.033 8.411 1.00 75.81 149 LEU A CA 1
ATOM 1204 C C . LEU A 1 149 ? 10.261 1.835 8.352 1.00 75.81 149 LEU A C 1
ATOM 1206 O O . LEU A 1 149 ? 10.979 2.682 7.798 1.00 75.81 149 LEU A O 1
ATOM 1210 N N . PRO A 1 150 ? 10.781 0.718 8.900 1.00 86.75 150 PRO A N 1
ATOM 1211 C CA . PRO A 1 150 ? 12.196 0.378 8.786 1.00 86.75 150 PRO A CA 1
ATOM 1212 C C . PRO A 1 150 ? 12.606 0.155 7.322 1.00 86.75 150 PRO A C 1
ATOM 1214 O O . PRO A 1 150 ? 11.766 0.025 6.437 1.00 86.75 150 PRO A O 1
ATOM 1217 N N . TYR A 1 151 ? 13.914 0.135 7.060 1.00 91.31 151 TYR A N 1
ATOM 1218 C CA . TYR A 1 151 ? 14.445 -0.205 5.738 1.00 91.31 151 TYR A CA 1
ATOM 1219 C C . TYR A 1 151 ? 14.140 -1.657 5.379 1.00 91.31 151 TYR A C 1
ATOM 1221 O O . TYR A 1 151 ? 14.457 -2.566 6.157 1.00 91.31 151 TYR A O 1
ATOM 1229 N N . ASP A 1 152 ? 13.568 -1.872 4.200 1.00 94.06 152 ASP A N 1
ATOM 1230 C CA . ASP A 1 152 ? 13.117 -3.185 3.766 1.00 94.06 152 ASP A CA 1
ATOM 1231 C C . ASP A 1 152 ? 14.023 -3.808 2.699 1.00 94.06 152 ASP A C 1
ATOM 1233 O O . ASP A 1 152 ? 13.866 -3.631 1.492 1.00 94.06 152 ASP A O 1
ATOM 1237 N N . TYR A 1 153 ? 14.958 -4.640 3.149 1.00 94.81 153 TYR A N 1
ATOM 1238 C CA . TYR A 1 153 ? 15.832 -5.399 2.255 1.00 94.81 153 TYR A CA 1
ATOM 1239 C C . TYR A 1 153 ? 15.090 -6.367 1.320 1.00 94.81 153 TYR A C 1
ATOM 1241 O O . TYR A 1 153 ? 15.675 -6.803 0.327 1.00 94.81 153 TYR A O 1
ATOM 1249 N N . GLN A 1 154 ? 13.866 -6.773 1.674 1.00 95.12 154 GLN A N 1
ATOM 1250 C CA . GLN A 1 154 ? 13.045 -7.703 0.896 1.00 95.12 154 GLN A CA 1
ATOM 1251 C C . GLN A 1 154 ? 11.947 -6.992 0.104 1.00 95.12 154 GLN A C 1
ATOM 1253 O O . GLN A 1 154 ? 11.131 -7.677 -0.509 1.00 95.12 154 GLN A O 1
ATOM 1258 N N . SER A 1 155 ? 11.937 -5.658 0.075 1.00 96.12 155 SER A N 1
ATOM 1259 C CA . SER A 1 155 ? 10.983 -4.907 -0.734 1.00 96.12 155 SER A CA 1
ATOM 1260 C C . SER A 1 155 ? 11.096 -5.331 -2.193 1.00 96.12 155 SER A C 1
ATOM 1262 O O . SER A 1 155 ? 12.202 -5.458 -2.734 1.00 96.12 155 SER A O 1
ATOM 1264 N N . VAL A 1 156 ? 9.952 -5.509 -2.852 1.00 96.38 156 VAL A N 1
ATOM 1265 C CA . VAL A 1 156 ? 9.896 -5.715 -4.307 1.00 96.38 156 VAL A CA 1
ATOM 1266 C C . VAL A 1 156 ? 10.493 -4.520 -5.058 1.00 96.38 156 VAL A C 1
ATOM 1268 O O . VAL A 1 156 ? 10.951 -4.657 -6.190 1.00 96.38 156 VAL A O 1
ATOM 1271 N N . MET A 1 157 ? 10.543 -3.350 -4.415 1.00 96.00 157 MET A N 1
ATOM 1272 C CA . MET A 1 157 ? 11.130 -2.113 -4.925 1.00 96.00 157 MET A CA 1
ATOM 1273 C C . MET A 1 157 ? 12.637 -2.018 -4.678 1.00 96.00 157 MET A C 1
ATOM 1275 O O . MET A 1 157 ? 13.262 -1.047 -5.101 1.00 96.00 157 MET A O 1
ATOM 1279 N N . HIS A 1 158 ? 13.257 -2.995 -4.021 1.00 96.62 158 HIS A N 1
ATOM 1280 C CA . HIS A 1 158 ? 14.697 -3.002 -3.813 1.00 96.62 158 HIS A CA 1
ATOM 1281 C C . HIS A 1 158 ? 15.417 -3.633 -5.011 1.00 96.62 158 HIS A C 1
ATOM 1283 O O . HIS A 1 158 ? 15.129 -4.758 -5.412 1.00 96.62 158 HIS A O 1
ATOM 1289 N N . TYR A 1 159 ? 16.423 -2.960 -5.568 1.00 94.62 159 TYR A N 1
ATOM 1290 C CA . TYR A 1 159 ? 17.262 -3.566 -6.604 1.00 94.62 159 TYR A CA 1
ATOM 1291 C C . TYR A 1 159 ? 18.056 -4.771 -6.098 1.00 94.62 159 TYR A C 1
ATOM 1293 O O . TYR A 1 159 ? 18.487 -4.835 -4.944 1.00 94.62 159 TYR A O 1
ATOM 1301 N N . HIS A 1 160 ? 18.315 -5.712 -7.004 1.00 94.19 160 HIS A N 1
ATOM 1302 C CA . HIS A 1 160 ? 19.230 -6.815 -6.742 1.00 94.19 160 HIS A CA 1
ATOM 1303 C C . HIS A 1 160 ? 20.678 -6.322 -6.595 1.00 94.19 160 HIS A C 1
ATOM 1305 O O . HIS A 1 160 ? 21.091 -5.334 -7.204 1.00 94.19 160 HIS A O 1
ATOM 1311 N N . GLY A 1 161 ? 21.489 -7.052 -5.822 1.00 96.19 161 GLY A N 1
ATOM 1312 C CA . GLY A 1 161 ? 22.848 -6.627 -5.443 1.00 96.19 161 GLY A CA 1
ATOM 1313 C C . GLY A 1 161 ? 23.870 -6.503 -6.585 1.00 96.19 161 GLY A C 1
ATOM 1314 O O . GLY A 1 161 ? 24.982 -6.037 -6.360 1.00 96.19 161 GLY A O 1
ATOM 1315 N N . TYR A 1 162 ? 23.514 -6.911 -7.806 1.00 96.50 162 TYR A N 1
ATOM 1316 C CA . TYR A 1 162 ? 24.374 -6.870 -9.000 1.00 96.50 162 TYR A CA 1
ATOM 1317 C C . TYR A 1 162 ? 23.871 -5.882 -10.059 1.00 96.50 162 TYR A C 1
ATOM 1319 O O . TYR A 1 162 ? 24.362 -5.892 -11.190 1.00 96.50 162 TYR A O 1
ATOM 1327 N N . ALA A 1 163 ? 22.863 -5.067 -9.732 1.00 92.31 163 ALA A N 1
ATOM 1328 C CA . ALA A 1 163 ? 22.252 -4.146 -10.679 1.00 92.31 163 ALA A CA 1
ATOM 1329 C C . ALA A 1 163 ? 23.319 -3.234 -11.298 1.00 92.31 163 ALA A C 1
ATOM 1331 O O . ALA A 1 163 ? 24.072 -2.578 -10.575 1.00 92.31 163 ALA A O 1
ATOM 1332 N N . TYR A 1 164 ? 23.379 -3.210 -12.634 1.00 94.94 164 TYR A N 1
ATOM 1333 C CA . TYR A 1 164 ? 24.298 -2.372 -13.418 1.00 94.94 164 TYR A CA 1
ATOM 1334 C C . TYR A 1 164 ? 25.798 -2.632 -13.169 1.00 94.94 164 TYR A C 1
ATOM 1336 O O . TYR A 1 164 ? 26.624 -1.720 -13.268 1.00 94.94 164 TYR A O 1
ATOM 1344 N N . SER A 1 165 ? 26.153 -3.873 -12.821 1.00 97.50 165 SER A N 1
ATOM 1345 C CA . SER A 1 165 ? 27.545 -4.293 -12.638 1.00 97.50 165 SER A CA 1
ATOM 1346 C C . SER A 1 165 ? 28.313 -4.338 -13.961 1.00 97.50 165 SER A C 1
ATOM 1348 O O . SER A 1 165 ? 27.900 -5.015 -14.902 1.00 97.50 165 SER A O 1
ATOM 1350 N N . LYS A 1 166 ? 29.486 -3.695 -14.011 1.00 97.31 166 LYS A N 1
ATOM 1351 C CA . LYS A 1 166 ? 30.382 -3.728 -15.185 1.00 97.31 166 LYS A CA 1
ATOM 1352 C C . LYS A 1 166 ? 31.368 -4.895 -15.194 1.00 97.31 166 LYS A C 1
ATOM 1354 O O . LYS A 1 166 ? 32.054 -5.113 -16.188 1.00 97.31 166 LYS A O 1
ATOM 1359 N N . ASN A 1 167 ? 31.496 -5.607 -14.077 1.00 97.56 167 ASN A N 1
ATOM 1360 C CA . ASN A 1 167 ? 32.547 -6.606 -13.856 1.00 97.56 167 ASN A CA 1
ATOM 1361 C C . ASN A 1 167 ? 32.032 -7.905 -13.210 1.00 97.56 167 ASN A C 1
ATOM 1363 O O . ASN A 1 167 ? 32.832 -8.744 -12.797 1.00 97.56 167 ASN A O 1
ATOM 1367 N N . GLY A 1 168 ? 30.710 -8.069 -13.099 1.00 96.62 168 GLY A N 1
ATOM 1368 C CA . GLY A 1 168 ? 30.079 -9.228 -12.466 1.00 96.62 168 GLY A CA 1
ATOM 1369 C C . GLY A 1 168 ? 30.235 -9.279 -10.943 1.00 96.62 168 GLY A C 1
ATOM 1370 O O . GLY A 1 168 ? 29.787 -10.241 -10.330 1.00 96.62 168 GLY A O 1
ATOM 1371 N N . GLN A 1 169 ? 30.851 -8.266 -10.325 1.00 98.19 169 GLN A N 1
ATOM 1372 C CA . GLN A 1 169 ? 30.922 -8.117 -8.871 1.00 98.19 169 GLN A CA 1
ATOM 1373 C C . GLN A 1 169 ? 29.679 -7.380 -8.353 1.00 98.19 169 GLN A C 1
ATOM 1375 O O . GLN A 1 169 ? 29.059 -6.623 -9.114 1.00 98.19 169 GLN A O 1
ATOM 1380 N N . PRO A 1 170 ? 29.289 -7.579 -7.082 1.00 97.31 170 PRO A N 1
ATOM 1381 C CA . PRO A 1 170 ? 28.138 -6.889 -6.518 1.00 97.31 170 PRO A CA 1
ATOM 1382 C C . PRO A 1 170 ? 28.346 -5.372 -6.547 1.00 97.31 170 PRO A C 1
ATOM 1384 O O . PRO A 1 170 ? 29.380 -4.858 -6.119 1.00 97.31 170 PRO A O 1
ATOM 1387 N N . THR A 1 171 ? 27.345 -4.645 -7.030 1.00 97.94 171 THR A N 1
ATOM 1388 C CA . THR A 1 171 ? 27.273 -3.180 -6.944 1.00 97.94 171 THR A CA 1
ATOM 1389 C C . THR A 1 171 ? 26.680 -2.729 -5.617 1.00 97.94 171 THR A C 1
ATOM 1391 O O . THR A 1 171 ? 26.859 -1.579 -5.226 1.00 97.94 171 THR A O 1
ATOM 1394 N N . MET A 1 172 ? 26.005 -3.629 -4.900 1.00 97.50 172 MET A N 1
ATOM 1395 C CA . MET A 1 172 ? 25.348 -3.335 -3.637 1.00 97.50 172 MET A CA 1
ATOM 1396 C C . MET A 1 172 ? 25.300 -4.561 -2.727 1.00 97.50 172 MET A C 1
ATOM 1398 O O . MET A 1 172 ? 24.967 -5.663 -3.161 1.00 97.50 172 MET A O 1
ATOM 1402 N N . THR A 1 173 ? 25.597 -4.361 -1.445 1.00 97.69 173 THR A N 1
ATOM 1403 C CA . THR A 1 173 ? 25.528 -5.411 -0.417 1.00 97.69 173 THR A CA 1
ATOM 1404 C C . THR A 1 173 ? 24.820 -4.909 0.832 1.00 9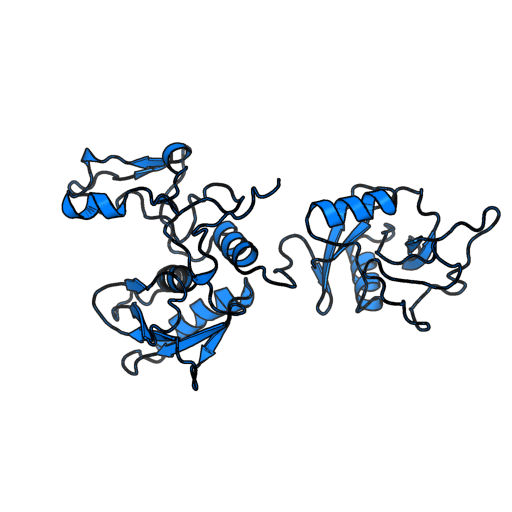7.69 173 THR A C 1
ATOM 1406 O O . THR A 1 173 ? 25.033 -3.767 1.247 1.00 97.69 173 THR A O 1
ATOM 1409 N N . ALA A 1 174 ? 24.026 -5.772 1.467 1.00 97.62 174 ALA A N 1
ATOM 1410 C CA . ALA A 1 174 ? 23.467 -5.497 2.784 1.00 97.62 174 ALA A CA 1
ATOM 1411 C C . ALA A 1 174 ? 24.578 -5.420 3.839 1.00 97.62 174 ALA A C 1
ATOM 1413 O O . ALA A 1 174 ? 25.532 -6.196 3.804 1.00 97.62 174 ALA A O 1
ATOM 1414 N N . LYS A 1 175 ? 24.442 -4.499 4.796 1.00 97.44 175 LYS A N 1
ATOM 1415 C CA . LYS A 1 175 ? 25.302 -4.447 5.989 1.00 97.44 175 LYS A CA 1
ATOM 1416 C C . LYS A 1 175 ? 24.907 -5.498 7.023 1.00 97.44 175 LYS A C 1
ATOM 1418 O O . LYS A 1 175 ? 25.730 -5.896 7.838 1.00 97.44 175 LYS A O 1
ATOM 1423 N N . LYS A 1 176 ? 23.650 -5.947 6.989 1.00 94.94 176 LYS A N 1
ATOM 1424 C CA . LYS A 1 176 ? 23.169 -7.073 7.787 1.00 94.94 176 LYS A CA 1
ATOM 1425 C C . LYS A 1 176 ? 23.632 -8.387 7.151 1.00 94.94 176 LYS A C 1
ATOM 1427 O O . LYS A 1 176 ? 23.346 -8.640 5.982 1.00 94.94 176 LYS A O 1
ATOM 1432 N N . GLU A 1 177 ? 24.327 -9.218 7.925 1.00 93.81 177 GLU A N 1
ATOM 1433 C CA . GLU A 1 177 ? 24.817 -10.517 7.453 1.00 93.81 177 GLU A CA 1
ATOM 1434 C C . GLU A 1 177 ? 23.675 -11.451 7.028 1.00 93.81 177 GLU A C 1
ATOM 1436 O O . GLU A 1 177 ? 22.597 -11.464 7.626 1.00 93.81 177 GLU A O 1
ATOM 1441 N N . GLY A 1 178 ? 23.925 -12.245 5.983 1.00 91.44 178 GLY A N 1
ATOM 1442 C CA . GLY A 1 178 ? 22.994 -13.264 5.488 1.00 91.44 178 GLY A CA 1
ATOM 1443 C C . GLY A 1 178 ? 21.784 -12.735 4.712 1.00 91.44 178 GLY A C 1
ATOM 1444 O O . GLY A 1 178 ? 20.931 -13.527 4.321 1.00 91.44 178 GLY A O 1
ATOM 1445 N N . VAL A 1 179 ? 21.693 -11.425 4.466 1.00 93.25 179 VAL A N 1
ATOM 1446 C CA . VAL A 1 179 ? 20.567 -10.820 3.745 1.00 93.25 179 VAL A CA 1
ATOM 1447 C C . VAL A 1 179 ? 20.871 -10.702 2.251 1.00 93.25 179 VAL A C 1
ATOM 1449 O O . VAL A 1 179 ? 21.806 -10.009 1.848 1.00 93.25 179 VAL A O 1
ATOM 1452 N N . ALA A 1 180 ? 20.053 -11.357 1.426 1.00 92.12 180 ALA A N 1
ATOM 1453 C CA . ALA A 1 180 ? 20.051 -11.193 -0.026 1.00 92.12 180 ALA A CA 1
ATOM 1454 C C . ALA A 1 180 ? 19.139 -10.028 -0.447 1.00 92.12 180 ALA A C 1
ATOM 1456 O O . ALA A 1 180 ? 18.145 -9.754 0.218 1.00 92.12 180 ALA A O 1
ATOM 1457 N N . LEU A 1 181 ? 19.466 -9.360 -1.555 1.00 94.12 181 LEU A N 1
ATOM 1458 C CA . LEU A 1 181 ? 18.745 -8.184 -2.061 1.00 94.12 181 LEU A CA 1
ATOM 1459 C C . LEU A 1 181 ? 18.073 -8.482 -3.406 1.00 94.12 181 LEU A C 1
ATOM 1461 O O . LEU A 1 181 ? 18.661 -9.183 -4.234 1.00 94.12 181 LEU A O 1
ATOM 1465 N N . GLY A 1 182 ? 16.912 -7.866 -3.644 1.00 89.81 182 GLY A N 1
ATOM 1466 C CA . GLY A 1 182 ? 16.214 -7.870 -4.936 1.00 89.81 182 GLY A CA 1
ATOM 1467 C C . GLY A 1 182 ? 15.431 -9.139 -5.237 1.00 89.81 182 GLY A C 1
ATOM 1468 O O . GLY A 1 182 ? 15.604 -9.746 -6.294 1.00 89.81 182 GLY A O 1
ATOM 1469 N N . GLN A 1 183 ? 14.593 -9.552 -4.290 1.00 92.38 183 GLN A N 1
ATOM 1470 C CA . GLN A 1 183 ? 13.581 -10.576 -4.535 1.00 92.38 183 GLN A CA 1
ATOM 1471 C C . GLN A 1 183 ? 12.510 -10.051 -5.515 1.00 92.38 183 GLN A C 1
ATOM 1473 O O . GLN A 1 183 ? 12.198 -8.865 -5.508 1.00 92.38 183 GLN A O 1
ATOM 1478 N N . TYR A 1 184 ? 11.940 -10.938 -6.339 1.00 87.94 184 TYR A N 1
ATOM 1479 C CA . TYR A 1 184 ? 10.870 -10.618 -7.302 1.00 87.94 184 TYR A CA 1
ATOM 1480 C C . TYR A 1 184 ? 9.697 -11.612 -7.200 1.00 87.94 184 TYR A C 1
ATOM 1482 O O . TYR A 1 184 ? 9.119 -12.025 -8.203 1.00 87.94 184 TYR A O 1
ATOM 1490 N N . ASN A 1 185 ? 9.362 -12.052 -5.988 1.00 92.62 185 ASN A N 1
ATOM 1491 C CA . ASN A 1 185 ? 8.272 -12.999 -5.736 1.00 92.62 185 ASN A CA 1
ATOM 1492 C C . ASN A 1 185 ? 6.910 -12.307 -5.543 1.00 92.62 185 ASN A C 1
ATOM 1494 O O . ASN A 1 185 ? 5.880 -12.964 -5.677 1.00 92.62 185 ASN A O 1
ATOM 1498 N N . GLY A 1 186 ? 6.899 -11.005 -5.249 1.00 94.75 186 GLY A N 1
ATOM 1499 C CA . GLY A 1 186 ? 5.710 -10.216 -4.916 1.00 94.75 186 GLY A CA 1
ATOM 1500 C C . GLY A 1 186 ? 6.028 -9.206 -3.814 1.00 94.75 186 GLY A C 1
ATOM 1501 O O . GLY A 1 186 ? 7.203 -8.970 -3.529 1.00 94.75 186 GLY A O 1
ATOM 1502 N N . PHE A 1 187 ? 4.997 -8.631 -3.194 1.00 95.38 187 PHE A N 1
ATOM 1503 C CA . PHE A 1 187 ? 5.167 -7.709 -2.072 1.00 95.38 187 PHE A CA 1
ATOM 1504 C C . PHE A 1 187 ? 5.875 -8.355 -0.881 1.00 95.38 187 PHE A C 1
ATOM 1506 O O . PHE A 1 187 ? 5.609 -9.507 -0.529 1.00 95.38 187 PHE A O 1
ATOM 1513 N N . SER A 1 188 ? 6.695 -7.569 -0.194 1.00 94.75 188 SER A N 1
ATOM 1514 C CA . SER A 1 188 ? 6.976 -7.800 1.217 1.00 94.75 188 SER A CA 1
ATOM 1515 C C . SER A 1 188 ? 5.809 -7.312 2.095 1.00 94.75 188 SER A C 1
ATOM 1517 O O . SER A 1 188 ? 4.948 -6.542 1.667 1.00 94.75 188 SER A O 1
ATOM 1519 N N . GLU A 1 189 ? 5.807 -7.686 3.376 1.00 90.50 189 GLU A N 1
ATOM 1520 C CA . GLU A 1 189 ? 4.851 -7.112 4.336 1.00 90.50 189 GLU A CA 1
ATOM 1521 C C . GLU A 1 189 ? 5.025 -5.595 4.510 1.00 90.50 189 GLU A C 1
ATOM 1523 O O . GLU A 1 189 ? 4.054 -4.878 4.754 1.00 90.50 189 GLU A O 1
ATOM 1528 N N . LEU A 1 190 ? 6.254 -5.082 4.382 1.00 87.25 190 LEU A N 1
ATOM 1529 C CA . LEU A 1 190 ? 6.523 -3.651 4.512 1.00 87.25 190 LEU A CA 1
ATOM 1530 C C . LEU A 1 190 ? 6.141 -2.868 3.253 1.00 87.25 190 LEU A C 1
ATOM 1532 O O . LEU A 1 190 ? 5.766 -1.707 3.392 1.00 87.25 190 LEU A O 1
ATOM 1536 N N . ASP A 1 191 ? 6.135 -3.486 2.069 1.00 94.56 191 ASP A N 1
ATOM 1537 C CA . ASP A 1 191 ? 5.587 -2.879 0.851 1.00 94.56 191 ASP A CA 1
ATOM 1538 C C . ASP A 1 191 ? 4.088 -2.593 1.026 1.00 94.56 191 ASP A C 1
ATOM 1540 O O . ASP A 1 191 ? 3.626 -1.476 0.786 1.00 94.56 191 ASP A O 1
ATOM 1544 N N . VAL A 1 192 ? 3.336 -3.579 1.527 1.00 92.38 192 VAL A N 1
ATOM 1545 C CA . VAL A 1 192 ? 1.890 -3.457 1.777 1.00 92.38 192 VAL A CA 1
ATOM 1546 C C . VAL A 1 192 ? 1.593 -2.430 2.863 1.00 92.38 192 VAL A C 1
ATOM 1548 O O . VAL A 1 192 ? 0.775 -1.532 2.651 1.0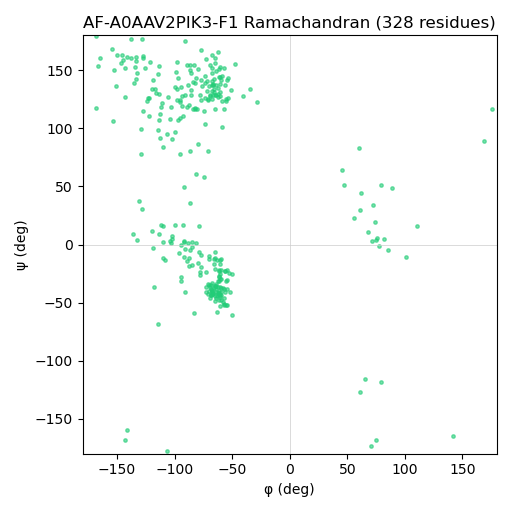0 92.38 192 VAL A O 1
ATOM 1551 N N . LYS A 1 193 ? 2.291 -2.501 4.007 1.00 84.94 193 LYS A N 1
ATOM 1552 C CA . LYS A 1 193 ? 2.187 -1.467 5.054 1.00 84.94 193 LYS A CA 1
ATOM 1553 C C . LYS A 1 193 ? 2.545 -0.089 4.492 1.00 84.94 193 LYS A C 1
ATOM 1555 O O . LYS A 1 193 ? 1.880 0.892 4.811 1.00 84.94 193 LYS A O 1
ATOM 1560 N N . GLY A 1 194 ? 3.545 -0.046 3.613 1.00 87.06 194 GLY A N 1
ATOM 1561 C CA . GLY A 1 194 ? 3.967 1.103 2.827 1.00 87.06 194 GLY A CA 1
ATOM 1562 C C . GLY A 1 194 ? 2.805 1.773 2.098 1.00 87.06 194 GLY A C 1
ATOM 1563 O O . GLY A 1 194 ? 2.486 2.941 2.333 1.00 87.06 194 GLY A O 1
ATOM 1564 N N . ILE A 1 195 ? 2.149 1.006 1.228 1.00 90.12 195 ILE A N 1
ATOM 1565 C CA . ILE A 1 195 ? 1.000 1.447 0.429 1.00 90.12 195 ILE A CA 1
ATOM 1566 C C . ILE A 1 195 ? -0.148 1.901 1.331 1.00 90.12 195 ILE A C 1
ATOM 1568 O O . ILE A 1 195 ? -0.672 2.998 1.134 1.00 90.12 195 ILE A O 1
ATOM 1572 N N . ASN A 1 196 ? -0.491 1.113 2.351 1.00 85.94 196 ASN A N 1
ATOM 1573 C CA . ASN A 1 196 ? -1.653 1.379 3.197 1.00 85.94 196 ASN A CA 1
ATOM 1574 C C . ASN A 1 196 ? -1.502 2.639 4.051 1.00 85.94 196 ASN A C 1
ATOM 1576 O O . ASN A 1 196 ? -2.425 3.454 4.102 1.00 85.94 196 ASN A O 1
ATOM 1580 N N . LEU A 1 197 ? -0.325 2.846 4.650 1.00 81.19 197 LEU A N 1
ATOM 1581 C CA . LEU A 1 197 ? -0.008 4.091 5.352 1.00 81.19 197 LEU A CA 1
ATOM 1582 C C . LEU A 1 197 ? -0.051 5.283 4.395 1.00 81.19 197 LEU A C 1
ATOM 1584 O O . LEU A 1 197 ? -0.566 6.347 4.737 1.00 81.19 197 LEU A O 1
ATOM 1588 N N . ARG A 1 198 ? 0.486 5.117 3.180 1.00 81.44 198 ARG A N 1
ATOM 1589 C CA . ARG A 1 198 ? 0.628 6.225 2.238 1.00 81.44 198 ARG A CA 1
ATOM 1590 C C . ARG A 1 198 ? -0.700 6.695 1.662 1.00 81.44 198 ARG A C 1
ATOM 1592 O O . ARG A 1 198 ? -0.896 7.905 1.538 1.00 81.44 198 ARG A O 1
ATOM 1599 N N . TYR A 1 199 ? -1.562 5.753 1.296 1.00 82.06 199 TYR A N 1
ATOM 1600 C CA . TYR A 1 199 ? -2.891 6.018 0.752 1.00 82.06 199 TYR A CA 1
ATOM 1601 C C . TYR A 1 199 ? -3.952 6.227 1.830 1.00 82.06 199 TYR A C 1
ATOM 1603 O O . TYR A 1 199 ? -5.101 6.462 1.472 1.00 82.06 199 TYR A O 1
ATOM 1611 N N . GLN A 1 200 ? -3.565 6.185 3.114 1.00 79.44 200 GLN A N 1
ATOM 1612 C CA . GLN A 1 200 ? -4.476 6.324 4.253 1.00 79.44 200 GLN A CA 1
ATOM 1613 C C . GLN A 1 200 ? -5.696 5.431 4.066 1.00 79.44 200 GLN A C 1
ATOM 1615 O O . GLN A 1 200 ? -6.827 5.900 4.083 1.00 79.44 200 GLN A O 1
ATOM 1620 N N . CYS A 1 201 ? -5.450 4.156 3.774 1.00 72.31 201 CYS A N 1
ATOM 1621 C CA . CYS A 1 201 ? -6.525 3.221 3.505 1.00 72.31 201 CYS A CA 1
ATOM 1622 C C . CYS A 1 201 ? -7.468 3.151 4.720 1.00 72.31 201 CYS A C 1
ATOM 1624 O O . CYS A 1 201 ? -7.131 2.501 5.708 1.00 72.31 201 CYS A O 1
ATOM 1626 N N . GLU A 1 202 ? -8.614 3.842 4.645 1.00 52.84 202 GLU A N 1
ATOM 1627 C CA . GLU A 1 202 ? -9.690 3.806 5.644 1.00 52.84 202 GLU A CA 1
ATOM 1628 C C . GLU A 1 202 ? -10.243 2.377 5.712 1.00 52.84 202 GLU A C 1
ATOM 1630 O O . GLU A 1 202 ? -10.511 1.753 4.680 1.00 52.84 202 GLU A O 1
ATOM 1635 N N . GLY A 1 203 ? -10.349 1.827 6.923 1.00 54.16 203 GLY A N 1
ATOM 1636 C CA . GLY A 1 203 ? -10.621 0.399 7.114 1.00 54.16 203 GLY A CA 1
ATOM 1637 C C . GLY A 1 203 ? -9.428 -0.490 6.759 1.00 54.16 203 GLY A C 1
ATOM 1638 O O . GLY A 1 203 ? -9.623 -1.589 6.235 1.00 54.16 203 GLY A O 1
ATOM 1639 N N . GLY A 1 204 ? -8.209 0.013 7.006 1.00 47.38 204 GLY A N 1
ATOM 1640 C CA . GLY A 1 204 ? -6.936 -0.641 6.723 1.00 47.38 204 GLY A CA 1
ATOM 1641 C C . GLY A 1 204 ? -7.014 -2.149 6.911 1.00 47.38 204 GLY A C 1
ATOM 1642 O O . GLY A 1 204 ? -7.567 -2.624 7.901 1.00 47.38 204 GLY A O 1
ATOM 1643 N N . SER A 1 205 ? -6.479 -2.891 5.935 1.00 57.50 205 SER A N 1
ATOM 1644 C CA . SER A 1 205 ? -6.253 -4.336 6.019 1.00 57.50 205 SER A CA 1
ATOM 1645 C C . SER A 1 205 ? -6.025 -4.737 7.472 1.00 57.50 205 SER A C 1
ATOM 1647 O O . SER A 1 205 ? -5.136 -4.167 8.115 1.00 57.50 205 SER A O 1
ATOM 1649 N N . CYS A 1 206 ? -6.836 -5.657 7.986 1.00 60.97 206 CYS A N 1
ATOM 1650 C CA . CYS A 1 206 ? -6.835 -6.018 9.395 1.00 60.97 206 CYS A CA 1
ATOM 1651 C C . CYS A 1 206 ? -5.607 -6.870 9.754 1.00 60.97 206 CYS A C 1
ATOM 1653 O O . CYS A 1 206 ? -5.726 -8.019 10.151 1.00 60.97 206 CYS A O 1
ATOM 1655 N N . ILE A 1 207 ? -4.409 -6.327 9.518 1.00 55.28 207 ILE A N 1
ATOM 1656 C CA . ILE A 1 207 ? -3.123 -7.033 9.559 1.00 55.28 207 ILE A CA 1
ATOM 1657 C C . ILE A 1 207 ? -2.817 -7.488 10.986 1.00 55.28 207 ILE A C 1
ATOM 1659 O O . ILE A 1 207 ? -2.308 -8.587 11.174 1.00 55.28 207 ILE A O 1
ATOM 1663 N N . ASP A 1 208 ? -3.169 -6.659 11.970 1.00 59.38 208 ASP A N 1
ATOM 1664 C CA . ASP A 1 208 ? -2.948 -6.920 13.395 1.00 59.38 208 ASP A CA 1
ATOM 1665 C C . ASP A 1 208 ? -4.278 -7.144 14.155 1.00 59.38 208 ASP A C 1
ATOM 1667 O O . ASP A 1 208 ? -4.321 -7.063 15.381 1.00 59.38 208 ASP A O 1
ATOM 1671 N N . GLY A 1 209 ? -5.381 -7.416 13.442 1.00 71.50 209 GLY A N 1
ATOM 1672 C CA . GLY A 1 209 ? -6.717 -7.585 14.024 1.00 71.50 209 GLY A CA 1
ATOM 1673 C C . GLY A 1 209 ? -7.555 -8.670 13.342 1.00 71.50 209 GLY A C 1
ATOM 1674 O O . GLY A 1 209 ? -7.061 -9.460 12.544 1.00 71.50 209 GLY A O 1
ATOM 1675 N N . VAL A 1 210 ? -8.849 -8.701 13.652 1.00 80.75 210 VAL A N 1
ATOM 1676 C CA . VAL A 1 210 ? -9.851 -9.557 13.009 1.00 80.75 210 VAL A CA 1
ATOM 1677 C C . VAL A 1 210 ? -10.908 -8.718 12.295 1.00 80.75 210 VAL A C 1
ATOM 1679 O O . VAL A 1 210 ? -11.444 -7.751 12.840 1.00 80.75 210 VAL A O 1
ATOM 1682 N N . SER A 1 211 ? -11.229 -9.107 11.063 1.00 85.44 211 SER A N 1
ATOM 1683 C CA . SER A 1 211 ? -12.350 -8.533 10.323 1.00 85.44 211 SER A CA 1
ATOM 1684 C C . SER A 1 211 ? -13.665 -9.169 10.771 1.00 85.44 211 SER A C 1
ATOM 1686 O O . SER A 1 211 ? -13.872 -10.365 10.571 1.00 85.44 211 SER A O 1
ATOM 1688 N N . ILE A 1 212 ? -14.564 -8.368 11.345 1.00 84.75 212 ILE A N 1
ATOM 1689 C CA . ILE A 1 212 ? -15.931 -8.768 11.700 1.00 84.75 212 ILE A CA 1
ATOM 1690 C C . ILE A 1 212 ? -16.899 -7.825 10.984 1.00 84.75 212 ILE A C 1
ATOM 1692 O O . ILE A 1 212 ? -16.953 -6.628 11.268 1.00 84.75 212 ILE A O 1
ATOM 1696 N N . GLY A 1 213 ? -17.631 -8.350 10.000 1.00 83.06 213 GLY A N 1
ATOM 1697 C CA . GLY A 1 213 ? -18.407 -7.526 9.074 1.00 83.06 213 GLY A CA 1
ATOM 1698 C C . GLY A 1 213 ? -17.500 -6.571 8.291 1.00 83.06 213 GLY A C 1
ATOM 1699 O O . GLY A 1 213 ? -16.524 -6.996 7.677 1.00 83.06 213 GLY A O 1
ATOM 1700 N N . SER A 1 214 ? -17.816 -5.274 8.318 1.00 78.62 214 SER A N 1
ATOM 1701 C CA . SER A 1 214 ? -16.979 -4.218 7.728 1.00 78.62 214 SER A CA 1
ATOM 1702 C C . SER A 1 214 ? -15.970 -3.607 8.707 1.00 78.62 214 SER A C 1
ATOM 1704 O O . SER A 1 214 ? -15.278 -2.664 8.333 1.00 78.62 214 SER A O 1
ATOM 1706 N N . GLN A 1 215 ? -15.901 -4.086 9.954 1.00 85.75 215 GLN A N 1
ATOM 1707 C CA . GLN A 1 215 ? -14.992 -3.551 10.970 1.00 85.75 215 GLN A CA 1
ATOM 1708 C C . GLN A 1 215 ? -13.716 -4.376 11.071 1.00 85.75 215 GLN A C 1
ATOM 1710 O O . GLN A 1 215 ? -13.754 -5.603 10.998 1.00 85.75 215 GLN A O 1
ATOM 1715 N N . CYS A 1 216 ? -12.595 -3.697 11.309 1.00 85.00 216 CYS A N 1
ATOM 1716 C CA . CYS A 1 216 ? -11.358 -4.326 11.752 1.00 85.00 216 CYS A CA 1
ATOM 1717 C C . CYS A 1 216 ? -11.162 -4.073 13.247 1.00 85.00 216 CYS A C 1
ATOM 1719 O O . CYS A 1 216 ? -11.042 -2.920 13.669 1.00 85.00 216 CYS A O 1
ATOM 1721 N N . LEU A 1 217 ? -11.128 -5.151 14.030 1.00 91.31 217 LEU A N 1
ATOM 1722 C CA . LEU A 1 217 ? -11.053 -5.116 15.486 1.00 91.31 217 LEU A CA 1
ATOM 1723 C C . LEU A 1 217 ? -9.721 -5.682 15.983 1.00 91.31 217 LEU A C 1
ATOM 1725 O O . LEU A 1 217 ? -9.336 -6.790 15.619 1.00 91.31 217 LEU A O 1
ATOM 1729 N N . VAL A 1 218 ? -9.031 -4.950 16.851 1.00 87.19 218 VAL A N 1
ATOM 1730 C CA . VAL A 1 218 ? -7.747 -5.345 17.447 1.00 87.19 218 VAL A CA 1
ATOM 1731 C C . VAL A 1 218 ? -7.951 -5.636 18.931 1.00 87.19 218 VAL A C 1
ATOM 1733 O O . VAL A 1 218 ? -8.410 -4.775 19.682 1.00 87.19 218 VAL A O 1
ATOM 1736 N N . PHE A 1 219 ? -7.615 -6.855 19.356 1.00 91.38 219 PHE A N 1
ATOM 1737 C CA . PHE A 1 219 ? -7.851 -7.361 20.710 1.00 91.38 219 PHE A CA 1
ATOM 1738 C C . PHE A 1 219 ? -6.605 -7.210 21.586 1.00 91.38 219 PHE A C 1
ATOM 1740 O O . PHE A 1 219 ? -5.647 -7.972 21.454 1.00 91.38 219 PHE A O 1
ATOM 1747 N N . ASN A 1 220 ? -6.638 -6.271 22.527 1.00 88.62 220 ASN A N 1
ATOM 1748 C CA . ASN A 1 220 ? -5.533 -5.990 23.441 1.00 88.62 220 ASN A CA 1
ATOM 1749 C C . ASN A 1 220 ? -5.737 -6.734 24.763 1.00 88.62 220 ASN A C 1
ATOM 1751 O O . ASN A 1 220 ? -6.763 -6.562 25.417 1.00 88.62 220 ASN A O 1
ATOM 1755 N N . GLN A 1 221 ? -4.764 -7.565 25.150 1.00 91.44 221 GLN A N 1
ATOM 1756 C CA . GLN A 1 221 ? -4.823 -8.381 26.376 1.00 91.44 221 GLN A CA 1
ATOM 1757 C C . GLN A 1 221 ? -4.257 -7.673 27.615 1.00 91.44 221 GLN A C 1
ATOM 1759 O O . GLN A 1 221 ? -4.487 -8.134 28.732 1.00 91.44 221 GLN A O 1
ATOM 1764 N N . ASP A 1 222 ? -3.530 -6.570 27.430 1.00 88.62 222 ASP A N 1
ATOM 1765 C CA . ASP A 1 222 ? -3.002 -5.774 28.535 1.00 88.62 222 ASP A CA 1
ATOM 1766 C C . ASP A 1 222 ? -4.150 -5.004 29.184 1.00 88.62 222 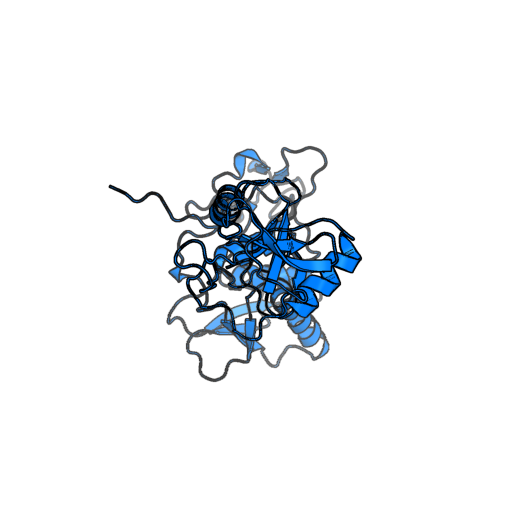ASP A C 1
ATOM 1768 O O . ASP A 1 222 ? -4.667 -4.038 28.629 1.00 88.62 222 ASP A O 1
ATOM 1772 N N . ALA A 1 223 ? -4.589 -5.490 30.343 1.00 96.06 223 ALA A N 1
ATOM 1773 C CA . ALA A 1 223 ? -5.751 -4.951 31.023 1.00 96.06 223 ALA A CA 1
ATOM 1774 C C . ALA A 1 223 ? -5.513 -3.507 31.492 1.00 96.06 223 ALA A C 1
ATOM 1776 O O . ALA A 1 223 ? -4.496 -3.216 32.116 1.00 96.06 223 ALA A O 1
ATOM 1777 N N . GLN A 1 224 ? -6.460 -2.617 31.194 1.00 96.56 224 GLN A N 1
ATOM 1778 C CA . GLN A 1 224 ? -6.401 -1.185 31.511 1.00 96.56 224 GLN A CA 1
ATOM 1779 C C . GLN A 1 224 ? -7.778 -0.674 31.939 1.00 96.56 224 GLN A C 1
ATOM 1781 O O . GLN A 1 224 ? -8.791 -1.326 31.663 1.00 96.56 224 GLN A O 1
ATOM 1786 N N . THR A 1 225 ? -7.837 0.477 32.612 1.00 98.19 225 THR A N 1
ATOM 1787 C CA . THR A 1 225 ? -9.118 1.172 32.842 1.00 98.19 225 THR A CA 1
ATOM 1788 C C . THR A 1 225 ? -9.715 1.647 31.514 1.00 98.19 225 THR A C 1
ATOM 1790 O O . THR A 1 225 ? -9.002 1.767 30.518 1.00 98.19 225 THR A O 1
ATOM 1793 N N . TRP A 1 226 ? -11.018 1.934 31.464 1.00 97.94 226 TRP A N 1
ATOM 1794 C CA . TRP A 1 226 ? -11.674 2.296 30.200 1.00 97.94 226 TRP A CA 1
ATOM 1795 C C . TRP A 1 226 ? -11.072 3.553 29.546 1.00 97.94 226 TRP A C 1
ATOM 1797 O O . TRP A 1 226 ? -10.846 3.575 28.336 1.00 97.94 226 TRP A O 1
ATOM 1807 N N . GLU A 1 227 ? -10.741 4.582 30.335 1.00 97.56 227 GLU A N 1
ATOM 1808 C CA . GLU A 1 227 ? -10.152 5.822 29.801 1.00 97.56 227 GLU A CA 1
ATOM 1809 C C . GLU A 1 227 ? -8.700 5.622 29.327 1.00 97.56 227 GLU A C 1
ATOM 1811 O O . GLU A 1 227 ? -8.278 6.209 28.326 1.00 97.56 227 GLU A O 1
ATOM 1816 N N . GLU A 1 228 ? -7.933 4.757 29.998 1.00 97.00 228 GLU A N 1
ATOM 1817 C CA . GLU A 1 228 ? -6.592 4.361 29.549 1.00 97.00 228 GLU A CA 1
ATOM 1818 C C . GLU A 1 228 ? -6.661 3.526 28.268 1.00 97.00 228 GLU A C 1
ATOM 1820 O O . GLU A 1 228 ? -5.923 3.804 27.328 1.00 97.00 228 GLU A O 1
ATOM 1825 N N . ALA A 1 229 ? -7.590 2.571 28.186 1.00 96.62 229 ALA A N 1
ATOM 1826 C CA . ALA A 1 229 ? -7.827 1.759 26.995 1.00 96.62 229 ALA A CA 1
ATOM 1827 C C . ALA A 1 229 ? -8.210 2.626 25.785 1.00 96.62 229 ALA A C 1
ATOM 1829 O O . ALA A 1 229 ? -7.672 2.454 24.688 1.00 96.62 229 ALA A O 1
ATOM 1830 N N . LYS A 1 230 ? -9.088 3.615 25.995 1.00 94.81 230 LYS A N 1
ATOM 1831 C CA . LYS A 1 230 ? -9.422 4.639 24.999 1.00 94.81 230 LYS A CA 1
ATOM 1832 C C . LYS A 1 230 ? -8.182 5.396 24.534 1.00 94.81 230 LYS A C 1
ATOM 1834 O O . LYS A 1 230 ? -7.916 5.435 23.333 1.00 94.81 230 LYS A O 1
ATOM 1839 N N . SER A 1 231 ? -7.395 5.910 25.477 1.00 90.12 231 SER A N 1
ATOM 1840 C CA . SER A 1 231 ? -6.144 6.617 25.183 1.00 90.12 231 SER A CA 1
ATOM 1841 C C . SER A 1 231 ? -5.141 5.731 24.428 1.00 90.12 231 SER A C 1
ATOM 1843 O O . SER A 1 231 ? -4.462 6.206 23.521 1.00 90.12 231 SER A O 1
ATOM 1845 N N . SER A 1 232 ? -5.068 4.437 24.755 1.00 83.25 232 SER A N 1
ATOM 1846 C CA . SER A 1 232 ? -4.197 3.458 24.095 1.00 83.25 232 SER A CA 1
ATOM 1847 C C . SER A 1 232 ? -4.601 3.199 22.644 1.00 83.25 232 SER A C 1
ATOM 1849 O O . SER A 1 232 ? -3.728 3.160 21.778 1.00 83.25 232 SER A O 1
ATOM 1851 N N . CYS A 1 233 ? -5.901 3.077 22.346 1.00 79.06 233 CYS A N 1
ATOM 1852 C CA . CYS A 1 233 ? -6.369 2.983 20.960 1.00 79.06 233 CYS A CA 1
ATOM 1853 C C . CYS A 1 233 ? -6.061 4.275 20.181 1.00 79.06 233 CYS A C 1
ATOM 1855 O O . CYS A 1 233 ? -5.525 4.224 19.074 1.00 79.06 233 CYS A O 1
ATOM 1857 N N . GLU A 1 234 ? -6.341 5.438 20.773 1.00 82.56 234 GLU A N 1
ATOM 1858 C CA . GLU A 1 234 ? -6.118 6.746 20.142 1.00 82.56 234 GLU A CA 1
ATOM 1859 C C . GLU A 1 234 ? -4.630 7.019 19.861 1.00 82.56 234 GLU A C 1
ATOM 1861 O O . GLU A 1 234 ? -4.285 7.575 18.816 1.00 82.56 234 GLU A O 1
ATOM 1866 N N . ALA A 1 235 ? -3.728 6.564 20.738 1.00 68.06 235 ALA A N 1
ATOM 1867 C CA . ALA A 1 235 ? -2.280 6.725 20.586 1.00 68.06 235 ALA A CA 1
ATOM 1868 C C . ALA A 1 235 ? -1.707 6.051 19.326 1.00 68.06 235 ALA A C 1
ATOM 1870 O O . ALA A 1 235 ? -0.644 6.451 18.846 1.00 68.06 235 ALA A O 1
ATOM 1871 N N . VAL A 1 236 ? -2.407 5.053 18.779 1.00 67.38 236 VAL A N 1
ATOM 1872 C CA . VAL A 1 236 ? -2.029 4.339 17.548 1.00 67.38 236 VAL A CA 1
ATOM 1873 C C . VAL A 1 236 ? -2.954 4.654 16.367 1.00 67.38 236 VAL A C 1
ATOM 1875 O O . VAL A 1 236 ? -2.943 3.941 15.367 1.00 67.38 236 VAL A O 1
ATOM 1878 N N . GLY A 1 237 ? -3.742 5.733 16.456 1.00 68.88 237 GLY A N 1
ATOM 1879 C CA . GLY A 1 237 ? -4.652 6.161 15.388 1.00 68.88 237 GLY A CA 1
ATOM 1880 C C . GLY A 1 237 ? -5.909 5.297 15.249 1.00 68.88 237 GLY A C 1
ATOM 1881 O O . GLY A 1 237 ? -6.545 5.308 14.200 1.00 68.88 237 GLY A O 1
ATOM 1882 N N . MET A 1 238 ? -6.261 4.542 16.289 1.00 85.62 238 MET A N 1
ATOM 1883 C CA . MET A 1 238 ? -7.490 3.755 16.384 1.00 85.62 238 MET A CA 1
ATOM 1884 C C . MET A 1 238 ? -8.466 4.425 17.363 1.00 85.62 238 MET A C 1
ATOM 1886 O O . MET A 1 238 ? -8.188 5.477 17.936 1.00 85.62 238 MET A O 1
ATOM 1890 N N . LYS A 1 239 ? -9.621 3.807 17.592 1.00 91.00 239 LYS A N 1
ATOM 1891 C CA . LYS A 1 239 ? -10.567 4.189 18.657 1.00 91.00 239 LYS A CA 1
ATOM 1892 C C . LYS A 1 239 ? -11.030 2.940 19.404 1.00 91.00 239 LYS A C 1
ATOM 1894 O O . LYS A 1 239 ? -10.907 1.847 18.862 1.00 91.00 239 LYS A O 1
ATOM 1899 N N . LEU A 1 240 ? -11.585 3.059 20.612 1.00 96.88 240 LEU A N 1
ATOM 1900 C CA . LEU A 1 240 ? -12.304 1.918 21.198 1.00 96.88 240 LEU A CA 1
ATOM 1901 C C . LEU A 1 240 ? -13.476 1.516 20.294 1.00 96.88 240 LEU A C 1
ATOM 1903 O O . LEU A 1 240 ? -14.163 2.369 19.725 1.00 96.88 240 LEU A O 1
ATOM 1907 N N . ALA A 1 241 ? -13.703 0.212 20.171 1.00 97.00 241 ALA A N 1
ATOM 1908 C CA . ALA A 1 241 ? -14.591 -0.319 19.150 1.00 97.00 241 ALA A CA 1
ATOM 1909 C C . ALA A 1 241 ? -16.042 0.164 19.301 1.00 97.00 241 ALA A C 1
ATOM 1911 O O . ALA A 1 241 ? -16.651 0.026 20.362 1.00 97.00 241 ALA A O 1
ATOM 1912 N N . SER A 1 242 ? -16.597 0.714 18.221 1.00 95.81 242 SER A N 1
ATOM 1913 C CA . SER A 1 242 ? -17.996 1.139 18.111 1.00 95.81 242 SER A CA 1
ATOM 1914 C C . SER A 1 242 ? -18.766 0.093 17.306 1.00 95.81 242 SER A C 1
ATOM 1916 O O . SER A 1 242 ? -18.772 0.136 16.082 1.00 95.81 242 SER A O 1
ATOM 1918 N N . LEU A 1 243 ? -19.350 -0.905 17.967 1.00 95.06 243 LEU A N 1
ATOM 1919 C CA . LEU A 1 243 ? -19.747 -2.157 17.308 1.00 95.06 243 LEU A CA 1
ATOM 1920 C C . LEU A 1 243 ? -20.895 -1.978 16.296 1.00 95.06 243 LEU A C 1
ATOM 1922 O O . LEU A 1 243 ? -21.978 -1.510 16.645 1.00 95.06 243 LEU A O 1
ATOM 1926 N N . THR A 1 244 ? -20.670 -2.421 15.057 1.00 92.75 244 THR A N 1
ATOM 1927 C CA . THR A 1 244 ? -21.666 -2.450 13.966 1.00 92.75 244 THR A CA 1
ATOM 1928 C C . THR A 1 244 ? -22.379 -3.796 13.852 1.00 92.75 244 THR A C 1
ATOM 1930 O O . THR A 1 244 ? -23.545 -3.830 13.467 1.00 92.75 244 THR A O 1
ATOM 1933 N N . ASP A 1 245 ? -21.713 -4.885 14.252 1.00 94.25 245 ASP A N 1
ATOM 1934 C CA . ASP A 1 245 ? -22.296 -6.224 14.388 1.00 94.25 245 ASP A CA 1
ATOM 1935 C C . ASP A 1 245 ? -21.971 -6.808 15.778 1.00 94.25 245 ASP A C 1
ATOM 1937 O O . ASP A 1 245 ? -21.047 -7.612 15.933 1.00 94.25 245 ASP A O 1
ATOM 1941 N N . PRO A 1 246 ? -22.691 -6.379 16.834 1.00 95.44 246 PRO A N 1
ATOM 1942 C CA . PRO A 1 246 ? -22.404 -6.815 18.199 1.00 95.44 246 PRO A CA 1
ATOM 1943 C C . PRO A 1 246 ? -22.538 -8.336 18.388 1.00 95.44 246 PRO A C 1
ATOM 1945 O O . PRO A 1 246 ? -21.831 -8.913 19.211 1.00 95.44 246 PRO A O 1
ATOM 1948 N N . ALA A 1 247 ? -23.418 -8.995 17.625 1.00 94.06 247 ALA A N 1
ATOM 1949 C CA . ALA A 1 247 ? -23.643 -10.435 17.724 1.00 94.06 247 ALA A CA 1
ATOM 1950 C C . ALA A 1 247 ? -22.436 -11.234 17.212 1.00 94.06 247 ALA A C 1
ATOM 1952 O O . ALA A 1 247 ? -21.966 -12.134 17.910 1.00 94.06 247 ALA A O 1
ATOM 1953 N N . ALA A 1 248 ? -21.889 -10.864 16.050 1.00 94.56 248 ALA A N 1
ATOM 1954 C CA . ALA A 1 248 ? -20.697 -11.514 15.508 1.00 94.56 248 ALA A CA 1
ATOM 1955 C C . ALA A 1 248 ? -19.459 -11.299 16.401 1.00 94.56 248 ALA A C 1
ATOM 1957 O O . ALA A 1 248 ? -18.628 -12.196 16.552 1.00 94.56 248 ALA A O 1
ATOM 1958 N N . VAL A 1 249 ? -19.352 -10.138 17.060 1.00 95.75 249 VAL A N 1
ATOM 1959 C CA . VAL A 1 249 ? -18.279 -9.870 18.034 1.00 95.75 249 VAL A CA 1
ATOM 1960 C C . VAL A 1 249 ? -18.411 -10.763 19.274 1.00 95.75 249 VAL A C 1
ATOM 1962 O O . VAL A 1 249 ? -17.412 -11.318 19.737 1.00 95.75 249 VAL A O 1
ATOM 1965 N N . LEU A 1 250 ? -19.625 -10.959 19.803 1.00 94.94 250 LEU A N 1
ATOM 1966 C CA . LEU A 1 250 ? -19.862 -11.893 20.914 1.00 94.94 250 LEU A CA 1
ATOM 1967 C C . LEU A 1 250 ? -19.521 -13.341 20.542 1.00 94.94 250 LEU A C 1
ATOM 1969 O O . LEU A 1 250 ? -18.916 -14.053 21.342 1.00 94.94 250 LEU A O 1
ATOM 1973 N N . GLU A 1 251 ? -19.886 -13.777 19.337 1.00 93.75 251 GLU A N 1
ATOM 1974 C CA . GLU A 1 251 ? -19.548 -15.112 18.840 1.00 93.75 251 GLU A CA 1
ATOM 1975 C C . GLU A 1 251 ? -18.027 -15.299 18.771 1.00 93.75 251 GLU A C 1
ATOM 1977 O O . GLU A 1 251 ? -17.485 -16.197 19.418 1.00 93.75 251 GLU A O 1
ATOM 1982 N N . TYR A 1 252 ? -17.321 -14.378 18.109 1.00 93.75 252 TYR A N 1
ATOM 1983 C CA . TYR A 1 252 ? -15.867 -14.443 17.969 1.00 93.75 252 TYR A CA 1
ATOM 1984 C C . TYR A 1 252 ? -15.131 -14.406 19.315 1.00 93.75 252 TYR A C 1
ATOM 1986 O O . TYR A 1 252 ? -14.204 -15.188 19.547 1.00 93.75 252 TYR A O 1
ATOM 1994 N N . THR A 1 253 ? -15.534 -13.506 20.221 1.00 94.12 253 THR A N 1
ATOM 1995 C CA . THR A 1 253 ? -14.907 -13.384 21.547 1.00 94.12 253 THR A CA 1
ATOM 1996 C C . THR A 1 253 ? -15.058 -14.660 22.363 1.00 94.12 253 THR A C 1
ATOM 1998 O O . THR A 1 253 ? -14.084 -15.128 22.953 1.00 94.12 253 THR A O 1
ATOM 2001 N N . LYS A 1 254 ? -16.247 -15.268 22.336 1.00 92.38 254 LYS A N 1
ATOM 2002 C CA . LYS A 1 254 ? -16.522 -16.531 23.015 1.00 92.38 254 LYS A CA 1
ATOM 2003 C C . LYS A 1 254 ? -15.714 -17.688 22.431 1.00 92.38 254 LYS A C 1
ATOM 2005 O O . LYS A 1 254 ? -15.164 -18.481 23.193 1.00 92.38 254 LYS A O 1
ATOM 2010 N N . GLU A 1 255 ? -15.637 -17.796 21.107 1.00 91.31 255 GLU A N 1
ATOM 2011 C CA . GLU A 1 255 ? -14.894 -18.869 20.435 1.00 91.31 255 GLU A CA 1
ATOM 2012 C C . GLU A 1 255 ? -13.380 -18.759 20.646 1.00 91.31 255 GLU A C 1
ATOM 2014 O O . GLU A 1 255 ? -12.710 -19.769 20.860 1.00 91.31 255 GLU A O 1
ATOM 2019 N N . THR A 1 256 ? -12.848 -17.536 20.628 1.00 91.88 256 THR A N 1
ATOM 2020 C CA . THR A 1 256 ? -11.399 -17.290 20.641 1.00 91.88 256 THR A CA 1
ATOM 2021 C C . THR A 1 256 ? -10.839 -17.129 22.053 1.00 91.88 256 THR A C 1
ATOM 2023 O O . THR A 1 256 ? -9.764 -17.645 22.357 1.00 91.88 256 THR A O 1
ATOM 2026 N N . TYR A 1 257 ? -11.561 -16.425 22.929 1.00 90.69 257 TYR A N 1
ATOM 2027 C CA . TYR A 1 257 ? -11.083 -16.026 24.258 1.00 90.69 257 TYR A CA 1
ATOM 2028 C C . TYR A 1 257 ? -11.916 -16.609 25.412 1.00 90.69 257 TYR A C 1
ATOM 2030 O O . TYR A 1 257 ? -11.573 -16.415 26.579 1.00 90.69 257 TYR A O 1
ATOM 2038 N N . GLY A 1 258 ? -12.991 -17.353 25.134 1.00 92.12 258 GLY A N 1
ATOM 2039 C CA . GLY A 1 258 ? -13.811 -17.989 26.165 1.00 92.12 258 GLY A CA 1
ATOM 2040 C C . GLY A 1 258 ? -14.527 -16.973 27.060 1.00 92.12 258 GLY A C 1
ATOM 2041 O O . GLY A 1 258 ? -15.392 -16.237 26.598 1.00 92.12 258 GLY A O 1
ATOM 2042 N N . SER A 1 259 ? -14.191 -16.959 28.353 1.00 92.44 259 SER A N 1
ATOM 2043 C CA . SER A 1 259 ? -14.813 -16.092 29.373 1.00 92.44 259 SER A CA 1
ATOM 2044 C C . SER A 1 259 ? -13.987 -14.845 29.711 1.00 92.44 259 SER A C 1
ATOM 2046 O O . SER A 1 259 ? -14.189 -14.245 30.768 1.00 92.44 259 SER A O 1
ATOM 2048 N N . VAL A 1 260 ? -13.025 -14.466 28.866 1.00 93.69 260 VAL A N 1
ATOM 2049 C CA . VAL A 1 260 ? -12.249 -13.231 29.060 1.00 93.69 260 VAL A CA 1
ATOM 2050 C C . VAL A 1 260 ? -13.150 -12.017 28.792 1.00 93.69 260 VAL A C 1
ATOM 2052 O O . VAL A 1 260 ? -13.746 -11.945 27.716 1.00 93.69 260 VAL A O 1
ATOM 2055 N N . PRO A 1 261 ? -13.268 -11.063 29.736 1.00 96.31 261 PRO A N 1
ATOM 2056 C CA . PRO A 1 261 ? -14.047 -9.855 29.517 1.00 96.31 261 PRO A CA 1
ATOM 2057 C C . PRO A 1 261 ? -13.263 -8.822 28.699 1.00 96.31 261 PRO A C 1
ATOM 2059 O O . PRO A 1 261 ? -12.040 -8.739 28.815 1.00 96.31 261 PRO A O 1
ATOM 2062 N N . PHE A 1 262 ? -13.975 -7.991 27.936 1.00 97.94 262 PHE A N 1
ATOM 2063 C CA . PHE A 1 262 ? -13.372 -6.923 27.132 1.00 97.94 262 PHE A CA 1
ATOM 2064 C C . PHE A 1 262 ? -14.134 -5.607 27.247 1.00 97.94 262 PHE A C 1
ATOM 2066 O O . PHE A 1 262 ? -15.360 -5.608 27.161 1.00 97.94 262 PHE A O 1
ATOM 2073 N N . TYR A 1 263 ? -13.420 -4.485 27.347 1.00 98.50 263 TYR A N 1
ATOM 2074 C CA . TYR A 1 263 ? -14.002 -3.171 27.070 1.00 98.50 263 TYR A CA 1
ATOM 2075 C C . TYR A 1 263 ? -14.222 -2.951 25.572 1.00 98.50 263 TYR A C 1
ATOM 2077 O O . TYR A 1 263 ? -13.396 -3.337 24.737 1.00 98.50 263 TYR A O 1
ATOM 2085 N N . VAL A 1 264 ? -15.310 -2.247 25.259 1.00 98.06 264 VAL A N 1
ATOM 2086 C CA . VAL A 1 264 ? -15.562 -1.614 23.957 1.00 98.06 264 VAL A CA 1
ATOM 2087 C C . VAL A 1 264 ? -15.932 -0.140 24.162 1.00 98.06 264 VAL A C 1
ATOM 2089 O O . VAL A 1 264 ? -16.022 0.345 25.288 1.00 98.06 264 VAL A O 1
ATOM 2092 N N . GLY A 1 265 ? -16.127 0.611 23.081 1.00 97.75 265 GLY A N 1
ATOM 2093 C CA . GLY A 1 265 ? -16.221 2.073 23.118 1.00 97.75 265 GLY A CA 1
ATOM 2094 C C . GLY A 1 265 ? -17.558 2.656 23.572 1.00 97.75 265 GLY A C 1
ATOM 2095 O O . GLY A 1 265 ? -17.813 3.818 23.275 1.00 97.75 265 GLY A O 1
ATOM 2096 N N . GLY A 1 266 ? -18.439 1.880 24.204 1.00 97.88 266 GLY A N 1
ATOM 2097 C CA . GLY A 1 266 ? -19.735 2.366 24.682 1.00 97.88 266 GLY A CA 1
ATOM 2098 C C . GLY A 1 266 ? -19.650 2.930 26.099 1.00 97.88 266 GLY A C 1
ATOM 2099 O O . GLY A 1 266 ? -19.014 2.318 26.955 1.00 97.88 266 GLY A O 1
ATOM 2100 N N . THR A 1 267 ? -20.299 4.066 26.350 1.00 97.00 267 THR A N 1
ATOM 2101 C CA . THR A 1 267 ? -20.434 4.657 27.691 1.00 97.00 267 THR A CA 1
ATOM 2102 C C . THR A 1 267 ? -21.695 5.513 27.813 1.00 97.00 267 THR A C 1
ATOM 2104 O O . THR A 1 267 ? -22.139 6.116 26.828 1.00 97.00 267 THR A O 1
ATOM 2107 N N . ASP A 1 268 ? -22.258 5.599 29.013 1.00 95.62 268 ASP A N 1
ATOM 2108 C CA . ASP A 1 268 ? -23.321 6.533 29.392 1.00 95.62 268 ASP A CA 1
ATOM 2109 C C . ASP A 1 268 ? -22.931 7.482 30.543 1.00 95.62 268 ASP A C 1
ATOM 2111 O O . ASP A 1 268 ? -23.754 8.293 30.955 1.00 95.62 268 ASP A O 1
ATOM 2115 N N . ASN A 1 269 ? -21.645 7.545 30.918 1.00 92.94 269 ASN A N 1
ATOM 2116 C CA . ASN A 1 269 ? -21.082 8.427 31.964 1.00 92.94 269 ASN A CA 1
ATOM 2117 C C . ASN A 1 269 ? -21.486 9.914 31.831 1.00 92.94 269 ASN A C 1
ATOM 2119 O O . ASN A 1 269 ? -21.473 10.690 32.784 1.00 92.94 269 ASN A O 1
ATOM 2123 N N . ALA A 1 270 ? -21.812 10.365 30.616 1.00 91.62 270 ALA A N 1
ATOM 2124 C CA . ALA A 1 270 ? -22.291 11.727 30.404 1.00 91.62 270 ALA A CA 1
ATOM 2125 C C . ALA A 1 270 ? -23.726 11.941 30.920 1.00 91.62 270 ALA A C 1
ATOM 2127 O O . ALA A 1 270 ? -24.039 13.021 31.426 1.00 91.62 270 ALA A O 1
ATOM 2128 N N . ILE A 1 271 ? -24.608 10.961 30.703 1.00 91.56 271 ILE A N 1
ATOM 2129 C CA . ILE A 1 271 ? -26.028 10.969 31.064 1.00 91.56 271 ILE A CA 1
ATOM 2130 C C . ILE A 1 271 ? -26.471 9.509 31.249 1.00 91.56 271 ILE A C 1
ATOM 2132 O O . ILE A 1 271 ? -26.702 8.825 30.250 1.00 91.56 271 ILE A O 1
ATOM 2136 N N . GLU A 1 272 ? -26.664 9.094 32.503 1.00 91.69 272 GLU A N 1
ATOM 2137 C CA . GLU A 1 272 ? -27.180 7.774 32.901 1.00 91.69 272 GLU A CA 1
ATOM 2138 C C . GLU A 1 272 ? -28.324 7.289 31.993 1.00 91.69 272 GLU A C 1
ATOM 2140 O O . GLU A 1 272 ? -29.313 8.004 31.762 1.00 91.69 272 GLU A O 1
ATOM 2145 N N . GLY A 1 273 ? -28.189 6.071 31.465 1.00 90.88 273 GLY A N 1
ATOM 2146 C CA . GLY A 1 273 ? -29.161 5.442 30.572 1.00 90.88 273 GLY A CA 1
ATOM 2147 C C . GLY A 1 273 ? -29.129 5.951 29.125 1.00 90.88 273 GLY A C 1
ATOM 2148 O O . GLY A 1 273 ? -29.890 5.460 28.287 1.00 90.88 273 GLY A O 1
ATOM 2149 N N . THR A 1 274 ? -28.263 6.915 28.789 1.00 94.44 274 THR A N 1
ATOM 2150 C CA . THR A 1 274 ? -28.072 7.423 27.418 1.00 94.44 274 THR A CA 1
ATOM 2151 C C . THR A 1 274 ? -26.715 7.008 26.861 1.00 94.44 274 THR A C 1
ATOM 2153 O O . THR A 1 274 ? -25.755 7.780 26.826 1.00 94.44 274 THR A O 1
ATOM 2156 N N . TRP A 1 275 ? -26.674 5.792 26.329 1.00 97.38 275 TRP A N 1
ATOM 2157 C CA . TRP A 1 275 ? -25.464 5.179 25.798 1.00 97.38 275 TRP A CA 1
ATOM 2158 C C . TRP A 1 275 ? -24.994 5.795 24.479 1.00 97.38 275 TRP A C 1
ATOM 2160 O O . TRP A 1 275 ? -25.759 5.951 23.516 1.00 97.38 275 TRP A O 1
ATOM 2170 N N . LYS A 1 276 ? -23.697 6.103 24.413 1.00 97.81 276 LYS A N 1
ATOM 2171 C CA . LYS A 1 276 ? -23.014 6.589 23.212 1.00 97.81 276 LYS A CA 1
ATOM 2172 C C . LYS A 1 276 ? -21.714 5.840 22.972 1.00 97.81 276 LYS A C 1
ATOM 2174 O O . LYS A 1 276 ? -21.009 5.463 23.901 1.00 97.81 276 LYS A O 1
ATOM 2179 N N . TRP A 1 277 ? -21.385 5.681 21.700 1.00 97.38 277 TRP A N 1
ATOM 2180 C CA . TRP A 1 277 ? -20.058 5.273 21.268 1.00 97.38 277 TRP A CA 1
ATOM 2181 C C . TRP A 1 277 ? -19.050 6.418 21.442 1.00 97.38 277 TRP A C 1
ATOM 2183 O O . TRP A 1 277 ? -19.424 7.594 21.436 1.00 97.38 277 TRP A O 1
ATOM 2193 N N . VAL A 1 278 ? -17.755 6.096 21.493 1.00 95.19 278 VAL A N 1
ATOM 2194 C CA . VAL A 1 278 ? -16.650 7.078 21.535 1.00 95.19 278 VAL A CA 1
ATOM 2195 C C . VAL A 1 278 ? -16.658 8.081 20.373 1.00 95.19 278 VAL A C 1
ATOM 2197 O O . VAL A 1 278 ? -16.137 9.182 20.513 1.00 95.19 278 VAL A O 1
ATOM 2200 N N . ASN A 1 279 ? -17.288 7.751 19.240 1.00 86.94 279 ASN A N 1
ATOM 2201 C CA . ASN A 1 279 ? -17.478 8.678 18.115 1.00 86.94 279 ASN A CA 1
ATOM 2202 C C . ASN A 1 279 ? -18.672 9.648 18.298 1.00 86.94 279 ASN A C 1
ATOM 2204 O O . ASN A 1 279 ? -18.972 10.440 17.404 1.00 86.94 279 ASN A O 1
ATOM 2208 N N . GLY A 1 280 ? -19.379 9.570 19.429 1.00 91.88 280 GLY A N 1
ATOM 2209 C CA . GLY A 1 280 ? -20.526 10.404 19.784 1.00 91.88 280 GLY A CA 1
ATOM 2210 C C . GLY A 1 280 ? -21.881 9.925 19.253 1.00 91.88 280 GLY A C 1
ATOM 2211 O O . GLY A 1 280 ? -22.902 10.526 19.604 1.00 91.88 280 GLY A O 1
ATOM 2212 N N . GLN A 1 281 ? -21.927 8.868 18.437 1.00 93.69 281 GLN A N 1
ATOM 2213 C CA . GLN A 1 281 ? -23.181 8.285 17.956 1.00 93.69 281 GLN A CA 1
ATOM 2214 C C . GLN A 1 281 ? -23.907 7.552 19.089 1.00 93.69 281 GLN A C 1
ATOM 2216 O O . GLN A 1 281 ? -23.284 6.874 19.903 1.00 93.69 281 GLN A O 1
ATOM 2221 N N . SER A 1 282 ? -25.234 7.675 19.135 1.00 96.06 282 SER A N 1
ATOM 2222 C CA . SER A 1 282 ? -26.063 6.940 20.094 1.00 96.06 282 SER A CA 1
ATOM 2223 C C . SER A 1 282 ? -26.034 5.439 19.819 1.00 96.06 282 SER A C 1
ATOM 2225 O O . SER A 1 282 ? -26.139 5.016 18.666 1.00 96.06 282 SER A O 1
ATOM 2227 N N . ILE A 1 283 ? -25.945 4.645 20.885 1.00 96.81 283 ILE A N 1
ATOM 2228 C CA . ILE A 1 283 ? -26.161 3.199 20.814 1.00 96.81 283 ILE A CA 1
ATOM 2229 C C . ILE A 1 283 ? -27.665 2.947 20.637 1.00 96.81 283 ILE A C 1
ATOM 2231 O O . ILE A 1 283 ? -28.494 3.641 21.227 1.00 96.81 283 ILE A O 1
ATOM 2235 N N . SER A 1 284 ? -28.020 1.991 19.774 1.00 92.75 284 SER A N 1
ATOM 2236 C CA . SER A 1 284 ? -29.420 1.635 19.511 1.00 92.75 284 SER A CA 1
ATOM 2237 C C . SER A 1 284 ? -30.132 1.186 20.790 1.00 92.75 284 SER A C 1
ATOM 2239 O O . SER A 1 284 ? -29.547 0.487 21.613 1.00 92.75 284 SER A O 1
ATOM 2241 N N . THR A 1 285 ? -31.420 1.506 20.925 1.00 90.62 285 THR A N 1
ATOM 2242 C CA . THR A 1 285 ? -32.259 0.979 22.017 1.00 90.62 285 THR A CA 1
ATOM 2243 C C . THR A 1 285 ? -32.448 -0.535 21.938 1.00 90.62 285 THR A C 1
ATOM 2245 O O . THR A 1 285 ? -32.741 -1.159 22.950 1.00 90.62 285 THR A O 1
ATOM 2248 N N . ASP A 1 286 ? -32.249 -1.123 20.755 1.00 92.25 286 ASP A N 1
ATOM 2249 C CA . ASP A 1 286 ? -32.341 -2.569 20.516 1.00 92.25 286 ASP A CA 1
ATOM 2250 C C . ASP A 1 286 ? -30.977 -3.275 20.665 1.00 92.25 286 ASP A C 1
ATOM 2252 O O . ASP A 1 286 ? -30.778 -4.377 20.150 1.00 92.25 286 ASP A O 1
ATOM 2256 N N . PHE A 1 287 ? -29.996 -2.630 21.308 1.00 95.62 287 PHE A N 1
ATOM 2257 C CA . PHE A 1 287 ? -28.679 -3.223 21.533 1.00 95.62 287 PHE A CA 1
ATOM 2258 C C . PHE A 1 287 ? -28.795 -4.509 22.378 1.00 95.62 287 PHE A C 1
ATOM 2260 O O . PHE A 1 287 ? -29.578 -4.539 23.331 1.00 95.62 287 PHE A O 1
ATOM 2267 N N . PRO A 1 288 ? -28.052 -5.585 22.049 1.00 95.38 288 PRO A N 1
ATOM 2268 C CA . PRO A 1 288 ? -28.273 -6.915 22.619 1.00 95.38 288 PRO A CA 1
ATOM 2269 C C . PRO A 1 288 ? -27.629 -7.084 24.006 1.00 95.38 288 PRO A C 1
ATOM 2271 O O . PRO A 1 288 ? -26.760 -7.933 24.208 1.00 95.38 288 PRO A O 1
ATOM 2274 N N . TRP A 1 289 ? -28.056 -6.270 24.967 1.00 95.88 289 TRP A N 1
ATOM 2275 C CA . TRP A 1 289 ? -27.697 -6.401 26.377 1.00 95.88 289 TRP A CA 1
ATOM 2276 C C . TRP A 1 289 ? -28.085 -7.775 26.941 1.00 95.88 289 TRP A C 1
ATOM 2278 O O . TRP A 1 289 ? -29.045 -8.409 26.485 1.00 95.88 289 TRP A O 1
ATOM 2288 N N . LEU A 1 290 ? -27.350 -8.249 27.951 1.00 95.31 290 LEU A N 1
ATOM 2289 C CA . LEU A 1 290 ? -27.777 -9.418 28.719 1.00 95.31 290 LEU A CA 1
ATOM 2290 C C . LEU A 1 290 ? -29.130 -9.149 29.406 1.00 95.31 290 LEU A C 1
ATOM 2292 O O . LEU A 1 290 ? -29.455 -8.004 29.714 1.00 95.31 290 LEU A O 1
ATOM 2296 N N . PRO A 1 291 ? -29.947 -10.186 29.671 1.00 94.00 291 PRO A N 1
ATOM 2297 C CA . PRO A 1 291 ? -31.213 -10.000 30.370 1.00 94.00 291 PRO A CA 1
ATOM 2298 C C . PRO A 1 291 ? -31.016 -9.331 31.736 1.00 94.00 291 PRO A C 1
ATOM 2300 O O . PRO A 1 291 ? -30.416 -9.921 32.631 1.00 94.00 291 PRO A O 1
ATOM 2303 N N . GLY A 1 292 ? -31.580 -8.133 31.896 1.00 91.06 292 GLY A N 1
ATOM 2304 C CA . GLY A 1 292 ? -31.445 -7.322 33.107 1.00 91.06 292 GLY A CA 1
ATOM 2305 C C . GLY A 1 292 ? -30.431 -6.185 32.992 1.00 91.06 292 GLY A C 1
ATOM 2306 O O . GLY A 1 292 ? -30.470 -5.321 33.856 1.00 91.06 292 GLY A O 1
ATOM 2307 N N . GLU A 1 293 ? -29.620 -6.158 31.930 1.00 93.38 293 GLU A N 1
ATOM 2308 C CA . GLU A 1 293 ? -28.615 -5.124 31.668 1.00 93.38 293 GLU A CA 1
ATOM 2309 C C . GLU A 1 293 ? -29.114 -4.041 30.692 1.00 93.38 293 GLU A C 1
ATOM 2311 O O . GLU A 1 293 ? -30.012 -4.309 29.880 1.00 93.38 293 GLU A O 1
ATOM 2316 N N . PRO A 1 294 ? -28.522 -2.832 30.722 1.00 93.56 294 PRO A N 1
ATOM 2317 C CA . PRO A 1 294 ? -27.578 -2.351 31.740 1.00 93.56 294 PRO A CA 1
ATOM 2318 C C . PRO A 1 294 ? -28.286 -2.117 33.087 1.00 93.56 294 PRO A C 1
ATOM 2320 O O . PRO A 1 294 ? -29.423 -1.629 33.102 1.00 93.56 294 PRO A O 1
ATOM 2323 N N . ASN A 1 295 ? -27.673 -2.532 34.200 1.00 90.81 295 ASN A N 1
ATOM 2324 C CA . ASN A 1 295 ? -28.339 -2.577 35.512 1.00 90.81 295 ASN A CA 1
ATOM 2325 C C . ASN A 1 295 ? -27.830 -1.542 36.525 1.00 90.81 295 ASN A C 1
ATOM 2327 O O . ASN A 1 295 ? -28.475 -1.362 37.567 1.00 90.81 295 ASN A O 1
ATOM 2331 N N . ASN A 1 296 ? -26.715 -0.882 36.216 1.00 89.00 296 ASN A N 1
ATOM 2332 C CA . ASN A 1 296 ? -26.024 0.064 37.070 1.00 89.00 296 ASN A CA 1
ATOM 2333 C C . ASN A 1 296 ? -25.857 -0.425 38.529 1.00 89.00 296 ASN A C 1
ATOM 2335 O O . ASN A 1 296 ? -26.449 0.119 39.475 1.00 89.00 296 ASN A O 1
ATOM 2339 N N . TYR A 1 297 ? -25.101 -1.514 38.723 1.00 83.62 297 TYR A N 1
ATOM 2340 C CA . TYR A 1 297 ? -25.200 -2.351 39.921 1.00 83.62 297 TYR A CA 1
ATOM 2341 C C . TYR A 1 297 ? -24.879 -1.591 41.233 1.00 83.62 297 TYR A C 1
ATOM 2343 O O . TYR A 1 297 ? -23.806 -0.995 41.393 1.00 83.62 297 TYR A O 1
ATOM 2351 N N . PRO A 1 298 ? -25.761 -1.644 42.255 1.00 74.12 298 PRO A N 1
ATOM 2352 C CA . PRO A 1 298 ? -25.542 -0.992 43.550 1.00 7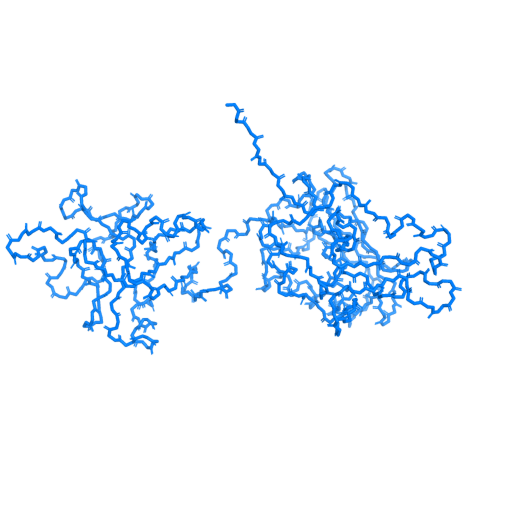4.12 298 PRO A CA 1
ATOM 2353 C C . PRO A 1 298 ? -24.408 -1.649 44.369 1.00 74.12 298 PRO A C 1
ATOM 2355 O O . PRO A 1 298 ? -24.156 -2.848 44.249 1.00 74.12 298 PRO A O 1
ATOM 2358 N N . PRO A 1 299 ? -23.742 -0.916 45.288 1.00 60.00 299 PRO A N 1
ATOM 2359 C CA . PRO A 1 299 ? -24.248 0.274 45.980 1.00 60.00 299 PRO A CA 1
ATOM 2360 C C . PRO A 1 299 ? -23.861 1.628 45.375 1.00 60.00 299 PRO A C 1
ATOM 2362 O O . PRO A 1 299 ? -24.375 2.633 45.860 1.00 60.00 299 PRO A O 1
ATOM 2365 N N . ASN A 1 300 ? -22.981 1.671 44.371 1.00 62.69 300 ASN A N 1
ATOM 2366 C CA . ASN A 1 300 ? -22.433 2.938 43.880 1.00 62.69 300 ASN A CA 1
ATOM 2367 C C . ASN A 1 300 ? -23.196 3.507 42.677 1.00 62.69 300 ASN A C 1
ATOM 2369 O O . ASN A 1 300 ? -23.308 4.723 42.603 1.00 62.69 300 ASN A O 1
ATOM 2373 N N . GLY A 1 301 ? -23.777 2.667 41.810 1.00 65.44 301 GLY A N 1
ATOM 2374 C CA . GLY A 1 301 ? -24.481 3.162 40.624 1.00 65.44 301 GLY A CA 1
ATOM 2375 C C . GLY A 1 301 ? -23.553 3.938 39.675 1.00 65.44 301 GLY A C 1
ATOM 2376 O O . GLY A 1 301 ? -23.907 5.031 39.248 1.00 65.44 301 GLY A O 1
ATOM 2377 N N . GLU A 1 302 ? -22.355 3.395 39.426 1.00 81.19 302 GLU A N 1
ATOM 2378 C CA . GLU A 1 302 ? -21.282 3.990 38.603 1.00 81.19 302 GLU A CA 1
ATOM 2379 C C . GLU A 1 302 ? -20.782 2.991 37.532 1.00 81.19 302 GLU A C 1
ATOM 2381 O O . GLU A 1 302 ? -19.588 2.929 37.216 1.00 81.19 302 GLU A O 1
ATOM 2386 N N . GLU A 1 303 ? -21.656 2.103 37.047 1.00 91.00 303 GLU A N 1
ATOM 2387 C CA . GLU A 1 303 ? -21.321 1.203 35.938 1.00 91.00 303 GLU A CA 1
ATOM 2388 C C . GLU A 1 303 ? -21.594 1.908 34.608 1.00 91.00 303 GLU A C 1
ATOM 2390 O O . GLU A 1 303 ? -22.617 1.704 33.977 1.00 91.00 303 GLU A O 1
ATOM 2395 N N . ASP A 1 304 ? -20.660 2.758 34.182 1.00 95.06 304 ASP A N 1
ATOM 2396 C CA . ASP A 1 304 ? -20.867 3.619 33.011 1.00 95.06 304 ASP A CA 1
ATOM 2397 C C . ASP A 1 304 ? -20.162 3.132 31.728 1.00 95.06 304 ASP A C 1
ATOM 2399 O O . ASP A 1 304 ? -20.099 3.852 30.722 1.00 95.06 304 ASP A O 1
ATOM 2403 N N . CYS A 1 305 ? -19.528 1.953 31.756 1.00 96.81 305 CYS A N 1
ATOM 2404 C CA . CYS A 1 305 ? -18.661 1.475 30.675 1.00 96.81 305 CYS A CA 1
ATOM 2405 C C . CYS A 1 305 ? -19.098 0.126 30.106 1.00 96.81 305 CYS A C 1
ATOM 2407 O O . CYS A 1 305 ? -19.203 -0.870 30.819 1.00 96.81 305 CYS A O 1
ATOM 2409 N N . LEU A 1 306 ? -19.279 0.077 28.783 1.00 97.94 306 LEU A N 1
ATOM 2410 C CA . LEU A 1 306 ? -19.769 -1.105 28.079 1.00 97.94 306 LEU A CA 1
ATOM 2411 C C . LEU A 1 306 ? -18.683 -2.180 28.005 1.00 97.94 306 LEU A C 1
ATOM 2413 O O . LEU A 1 306 ? -17.584 -1.956 27.479 1.00 97.94 306 LEU A O 1
ATOM 2417 N N . VAL A 1 307 ? -19.022 -3.378 28.473 1.00 97.38 307 VAL A N 1
ATOM 2418 C CA . VAL A 1 307 ? -18.156 -4.554 28.447 1.00 97.38 307 VAL A CA 1
ATOM 2419 C C . VAL A 1 307 ? -18.822 -5.748 27.782 1.00 97.38 307 VAL A C 1
ATOM 2421 O O . VAL A 1 307 ? -20.033 -5.947 27.846 1.00 97.38 307 VAL A O 1
ATOM 2424 N N . ILE A 1 308 ? -17.992 -6.612 27.209 1.00 97.31 308 ILE A N 1
ATOM 2425 C CA . ILE A 1 308 ? -18.312 -8.026 27.039 1.00 97.31 308 ILE A CA 1
ATOM 2426 C C . ILE A 1 308 ? -17.988 -8.707 28.370 1.00 97.31 308 ILE A C 1
ATOM 2428 O O . ILE A 1 308 ? -16.845 -8.688 28.827 1.00 97.31 308 ILE A O 1
ATOM 2432 N N . ASN A 1 309 ? -19.003 -9.269 29.017 1.00 91.12 309 ASN A N 1
ATOM 2433 C CA . ASN A 1 309 ? -18.919 -9.896 30.333 1.00 91.12 309 ASN A CA 1
ATOM 2434 C C . ASN A 1 309 ? -18.416 -11.358 30.227 1.00 91.12 309 ASN A C 1
ATOM 2436 O O . ASN A 1 309 ? -18.635 -12.035 29.222 1.00 91.12 309 ASN A O 1
ATOM 2440 N N . PHE A 1 310 ? -17.800 -11.877 31.296 1.00 86.56 310 PHE A N 1
ATOM 2441 C CA . PHE A 1 310 ? -17.365 -13.273 31.454 1.00 86.56 310 PHE A CA 1
ATOM 2442 C C . PHE A 1 310 ? -18.466 -14.324 31.203 1.00 86.56 310 PHE A C 1
ATOM 2444 O O . PHE A 1 310 ? -18.158 -15.470 30.864 1.00 86.56 310 PHE A O 1
ATOM 2451 N N . ALA A 1 311 ? -19.741 -13.950 31.362 1.00 82.25 311 ALA A N 1
ATOM 2452 C CA . ALA A 1 311 ? -20.900 -14.800 31.076 1.00 82.25 311 ALA A CA 1
ATOM 2453 C C . ALA A 1 311 ? -21.227 -14.942 29.570 1.00 82.25 311 ALA A C 1
ATOM 2455 O O . ALA A 1 311 ? -22.045 -15.790 29.209 1.00 82.25 311 ALA A O 1
ATOM 2456 N N . GLY A 1 312 ? -20.584 -14.159 28.694 1.00 77.69 312 GLY A N 1
ATOM 2457 C CA . GLY A 1 312 ? -20.752 -14.234 27.238 1.00 77.69 312 GLY A CA 1
ATOM 2458 C C . GLY A 1 312 ? -21.876 -13.356 26.675 1.00 77.69 312 GLY A C 1
ATOM 2459 O O . GLY A 1 312 ? -22.684 -13.835 25.883 1.00 77.69 312 GLY A O 1
ATOM 2460 N N . GLY A 1 313 ? -21.926 -12.082 27.072 1.00 94.19 313 GLY A N 1
ATOM 2461 C CA . GLY A 1 313 ? -22.867 -11.077 26.560 1.00 94.19 313 GLY A CA 1
ATOM 2462 C C . GLY A 1 313 ? -22.489 -9.660 26.999 1.00 94.19 313 GLY A C 1
ATOM 2463 O O . GLY A 1 313 ? -21.492 -9.491 27.702 1.00 94.19 313 GLY A O 1
ATOM 2464 N N . PHE A 1 314 ? -23.257 -8.651 26.583 1.00 97.44 314 PHE A N 1
ATOM 2465 C CA . PHE A 1 314 ? -22.970 -7.254 26.919 1.00 97.44 314 PHE A CA 1
ATOM 2466 C C . PHE A 1 314 ? -23.516 -6.853 28.288 1.00 97.44 314 PHE A C 1
ATOM 2468 O O . PHE A 1 314 ? -24.632 -7.232 28.647 1.00 97.44 314 PHE A O 1
ATOM 2475 N N . ASN A 1 315 ? -22.716 -6.077 29.012 1.00 95.69 315 ASN A N 1
ATOM 2476 C CA . ASN A 1 315 ? -23.006 -5.549 30.337 1.00 95.69 315 ASN A CA 1
ATOM 2477 C C . ASN A 1 315 ? -22.415 -4.142 30.483 1.00 95.69 315 ASN A C 1
ATOM 2479 O O . ASN A 1 315 ? -21.481 -3.793 29.757 1.00 95.69 315 ASN A O 1
ATOM 2483 N N . ASP A 1 316 ? -22.929 -3.356 31.412 1.00 94.12 316 ASP A N 1
ATOM 2484 C CA . ASP A 1 316 ? -22.255 -2.192 31.965 1.00 94.12 316 ASP A CA 1
ATOM 2485 C C . ASP A 1 316 ? -21.343 -2.610 33.134 1.00 94.12 316 ASP A C 1
ATOM 2487 O O . ASP A 1 316 ? -21.541 -3.635 33.785 1.00 94.12 316 ASP A O 1
ATOM 2491 N N . ASP A 1 317 ? -20.227 -1.915 33.333 1.00 93.88 317 ASP A N 1
ATOM 2492 C CA . ASP A 1 317 ? -19.313 -2.176 34.449 1.00 93.88 317 ASP A CA 1
ATOM 2493 C C . ASP A 1 317 ? -18.610 -0.877 34.864 1.00 93.88 317 ASP A C 1
ATOM 2495 O O . ASP A 1 317 ? -18.549 0.102 34.115 1.00 93.88 317 ASP A O 1
ATOM 2499 N N . VAL A 1 318 ? -18.038 -0.884 36.064 1.00 94.19 318 VAL A N 1
ATOM 2500 C CA . VAL A 1 318 ? -17.285 0.236 36.629 1.00 94.19 318 VAL A CA 1
ATOM 2501 C C . VAL A 1 318 ? -16.026 0.480 35.796 1.00 94.19 318 VAL A C 1
ATOM 2503 O O . VAL A 1 318 ? -15.116 -0.356 35.768 1.00 94.19 318 VAL A O 1
ATOM 2506 N N . CYS A 1 319 ? -15.935 1.658 35.179 1.00 95.38 319 CYS A N 1
ATOM 2507 C CA . CYS A 1 319 ? -14.884 2.054 34.231 1.00 95.38 319 CYS A CA 1
ATOM 2508 C C . CYS A 1 319 ? -13.438 1.944 34.765 1.00 95.38 319 CYS A C 1
ATOM 2510 O O . CYS A 1 319 ? -12.479 1.855 33.998 1.00 95.38 319 CYS A O 1
ATOM 2512 N N . GLN A 1 320 ? -13.267 1.974 36.086 1.00 94.69 320 GLN A N 1
ATOM 2513 C CA . GLN A 1 320 ? -11.996 1.993 36.813 1.00 94.69 320 GLN A CA 1
ATOM 2514 C C . GLN A 1 320 ? -11.449 0.583 37.051 1.00 94.69 320 GLN A C 1
ATOM 2516 O O . GLN A 1 320 ? -10.349 0.431 37.581 1.00 94.69 320 GLN A O 1
ATOM 2521 N N . ARG A 1 321 ? -12.199 -0.465 36.687 1.00 94.50 321 ARG A N 1
ATOM 2522 C CA . ARG A 1 321 ? -11.679 -1.835 36.684 1.00 94.50 321 ARG A CA 1
ATOM 2523 C C . ARG A 1 321 ? -10.788 -2.031 35.466 1.00 94.50 321 ARG A C 1
ATOM 2525 O O . ARG A 1 321 ? -11.161 -1.642 34.365 1.00 94.50 321 ARG A O 1
ATOM 2532 N N . GLU A 1 322 ? -9.646 -2.677 35.647 1.00 97.25 322 GLU A N 1
ATOM 2533 C CA . GLU A 1 322 ? -8.763 -3.009 34.531 1.00 97.25 322 GLU A CA 1
ATOM 2534 C C . GLU A 1 322 ? -9.300 -4.219 33.761 1.00 97.25 322 GLU A C 1
ATOM 2536 O O . GLU A 1 322 ? -9.604 -5.260 34.356 1.00 97.25 322 GLU A O 1
ATOM 2541 N N . LYS A 1 323 ? -9.424 -4.095 32.437 1.00 97.00 323 LYS A N 1
ATOM 2542 C CA . LYS A 1 323 ? -9.812 -5.201 31.550 1.00 97.00 323 LYS A CA 1
ATOM 2543 C C . LYS A 1 323 ? -9.059 -5.125 30.223 1.00 97.00 323 LYS A C 1
ATOM 2545 O O . LYS A 1 323 ? -8.707 -4.025 29.792 1.00 97.00 323 LYS A O 1
ATOM 2550 N N . PRO A 1 324 ? -8.834 -6.270 29.556 1.00 97.44 324 PRO A N 1
ATOM 2551 C CA . PRO A 1 324 ? -8.552 -6.305 28.125 1.00 97.44 324 PRO A CA 1
ATOM 2552 C C . PRO A 1 324 ? -9.555 -5.445 27.341 1.00 97.44 324 PRO A C 1
ATOM 2554 O O . PRO A 1 324 ? -10.678 -5.213 27.796 1.00 97.44 324 PRO A O 1
ATOM 2557 N N . PHE A 1 325 ? -9.182 -4.970 26.159 1.00 98.31 325 PHE A N 1
ATOM 2558 C CA . PHE A 1 325 ? -10.016 -4.036 25.397 1.00 98.31 325 PHE A CA 1
ATOM 2559 C C . PHE A 1 325 ? -9.889 -4.228 23.889 1.00 98.31 325 PHE A C 1
ATOM 2561 O O . PHE A 1 325 ? -8.896 -4.759 23.388 1.00 98.31 325 PHE A O 1
ATOM 2568 N N . ILE A 1 326 ? -10.918 -3.800 23.159 1.00 97.75 326 ILE A N 1
ATOM 2569 C CA . ILE A 1 326 ? -10.997 -3.945 21.705 1.00 97.75 326 ILE A CA 1
ATOM 2570 C C . ILE A 1 326 ? -10.906 -2.562 21.060 1.00 97.75 326 ILE A C 1
ATOM 2572 O O . ILE A 1 326 ? -11.776 -1.711 21.270 1.00 97.75 326 ILE A O 1
ATOM 2576 N N . CYS A 1 327 ? -9.867 -2.350 20.254 1.00 93.19 327 CYS A N 1
ATOM 2577 C CA . CYS A 1 327 ? -9.766 -1.184 19.381 1.00 93.19 327 CYS A CA 1
ATOM 2578 C C . CYS A 1 327 ? -10.406 -1.476 18.019 1.00 93.19 327 CYS A C 1
ATOM 2580 O O . CYS A 1 327 ? -10.451 -2.618 17.570 1.00 93.19 327 CYS A O 1
ATOM 2582 N N . GLU A 1 328 ? -10.857 -0.433 17.342 1.00 89.88 328 GLU A N 1
ATOM 2583 C CA . GLU A 1 328 ? -11.335 -0.437 15.967 1.00 89.88 328 GLU A CA 1
ATOM 2584 C C . GLU A 1 328 ? -10.464 0.506 15.138 1.00 89.88 328 GLU A C 1
ATOM 2586 O O . GLU A 1 328 ? -10.190 1.642 15.543 1.00 89.88 328 GLU A O 1
ATOM 2591 N N . VAL A 1 329 ? -10.046 0.025 13.970 1.00 79.75 329 VAL A N 1
ATOM 2592 C CA . VAL A 1 329 ? -9.345 0.839 12.972 1.00 79.75 329 VAL A CA 1
ATOM 2593 C C . VAL A 1 329 ? -10.303 1.902 12.428 1.00 79.75 329 VAL A C 1
ATOM 2595 O O . VAL A 1 329 ? -11.427 1.572 12.047 1.00 79.75 329 VAL A O 1
ATOM 2598 N N . VAL A 1 330 ? -9.867 3.167 12.435 1.00 71.75 330 VAL A N 1
ATOM 2599 C CA . VAL A 1 330 ? -10.665 4.336 12.015 1.00 71.75 330 VAL A CA 1
ATOM 2600 C C . VAL A 1 330 ? -10.665 4.511 10.504 1.00 71.75 330 VAL A C 1
ATOM 2602 O O . VAL A 1 330 ? -9.611 4.267 9.872 1.00 71.75 330 VAL A O 1
#

Nearest PDB structures (foldseek):
  3lqb-assembly1_A  TM=9.212E-01  e=1.273E-21  Danio rerio
  3vtg-assembly1_A  TM=8.936E-01  e=3.144E-22  Oryzias latipes
  1iab-assembly1_A  TM=9.465E-01  e=3.581E-21  Astacus astacus
  6bsl-assembly2_B  TM=9.310E-01  e=1.38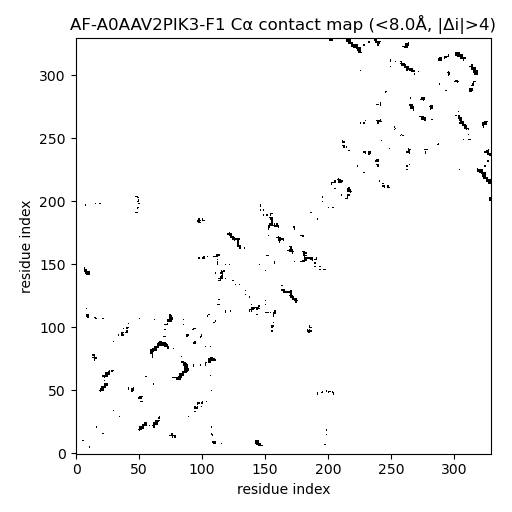9E-18  Homo sapiens
  4kzw-assembly2_B  TM=8.055E-01  e=5.385E-09  Bos taurus

Foldseek 3Di:
DDDDDDDALFSPLVQADVQLEAEEDEDPVDDPVLVVLLVVLQVVCVQLARHHYHHDDPDQAHEYEEADPDFAWAAGTDPNPGYTYTYQHPDCVSSHNLNSLQRVLRHRHHAALQQAPCNVVWKDFPCVFADPVCSVVNHHDPRGHDRPDDRDQPASSYDFQCPRGPPSDGRMDTPDPPGGHNDRPHGDPVSSVNSCSSSVGQLHDLPQADDDPSWGKHWFFFWDFQVVLQVVQVVVQWGFAPDPPQPSVLVCCCVPPNLAKAFGQWFCQVPPPFIDGPVGHTDDPVAWADVCPQPLDDDVSQQTTWMQGSVRGIYGGHRHGIGIYMIIRD

Organism: Meganyctiphanes norvegica (NCBI:txid48144)

pLDDT: mean 89.15, std 13.23, range [24.97, 98.56]

Radius of gyration: 25.14 Å; Cα contacts (8 Å, |Δi|>4): 661; chains: 1; bounding box: 66×46×74 Å

Sequence (330 aa):
QDRIATWALTDDTSRLWPNGIIPYTIDSVFTERERQVIARAMEEFHDRTCIRFVGRTSQTDYIHIISSTGCRSNVGHLVGHGQHTLSLKQDDFCVSFGVLIHELMHASGFWHEQTRIDRDNYITIHWENVEDKYIGLLGKDPNVHGIGLPYDYQSVMHYHGYAYSKNGQPTMTAKKEGVALGQYNGFSELDVKGINLRYQCEGGSCIDGVSIGSQCLVFNQDAQTWEEAKSSCEAVGMKLASLTDPAAVLEYTKETYGSVPFYVGGTDNAIEGTWKWVNGQSISTDFPWLPGEPNNYPPNGEEDCLVINFAGGFNDDVCQREKPFICEVV